Protein AF-A0A968ZF63-F1 (afdb_monomer_lite)

Structure (mmCIF, N/CA/C/O backbone):
data_AF-A0A968ZF63-F1
#
_entry.id   AF-A0A968ZF63-F1
#
loop_
_atom_site.group_PDB
_atom_site.id
_atom_site.type_symbol
_atom_site.label_atom_id
_atom_site.label_alt_id
_atom_site.label_comp_id
_atom_site.label_asym_id
_atom_site.label_entity_id
_atom_site.label_seq_id
_atom_site.pdbx_PDB_ins_code
_atom_site.Cartn_x
_atom_site.Cartn_y
_atom_site.Cartn_z
_atom_site.occupancy
_atom_site.B_iso_or_equiv
_atom_site.auth_seq_id
_atom_site.auth_comp_id
_atom_site.auth_asym_id
_atom_site.auth_atom_id
_atom_site.pdbx_PDB_model_num
ATOM 1 N N . MET A 1 1 ? -59.622 72.223 -34.070 1.00 40.16 1 MET A N 1
ATOM 2 C CA . MET A 1 1 ? -60.647 72.084 -33.015 1.00 40.16 1 MET A CA 1
ATOM 3 C C . MET A 1 1 ? -60.444 70.734 -32.353 1.00 40.16 1 MET A C 1
ATOM 5 O O . MET A 1 1 ? -60.393 69.756 -33.079 1.00 40.16 1 MET A O 1
ATOM 9 N N . ASN A 1 2 ? -60.225 70.765 -31.032 1.00 39.62 2 ASN A N 1
ATOM 10 C CA . ASN A 1 2 ? -60.547 69.783 -29.979 1.00 39.62 2 ASN A CA 1
ATOM 11 C C . ASN A 1 2 ? -60.518 68.281 -30.340 1.00 39.62 2 ASN A C 1
ATOM 13 O O . ASN A 1 2 ? -61.209 67.853 -31.247 1.00 39.62 2 ASN A O 1
ATOM 17 N N . GLY A 1 3 ? -59.858 67.386 -29.612 1.00 40.41 3 GLY A N 1
ATOM 18 C CA . GLY A 1 3 ? -59.252 67.486 -28.293 1.00 40.41 3 GLY A CA 1
ATOM 19 C C . GLY A 1 3 ? -59.169 66.094 -27.651 1.00 40.41 3 GLY A C 1
ATOM 20 O O . GLY A 1 3 ? -59.989 65.232 -27.932 1.00 40.41 3 GLY A O 1
ATOM 21 N N . GLN A 1 4 ? -58.167 65.959 -26.779 1.00 45.72 4 GLN A N 1
ATOM 22 C CA . GLN A 1 4 ? -58.050 65.094 -25.593 1.00 45.72 4 GLN A CA 1
ATOM 23 C C . GLN A 1 4 ? -58.131 63.565 -25.753 1.00 45.72 4 GLN A C 1
ATOM 25 O O . GLN A 1 4 ? -59.148 63.000 -26.120 1.00 45.72 4 GLN A O 1
ATOM 30 N N . MET A 1 5 ? -57.018 62.843 -25.594 1.00 44.31 5 MET A N 1
ATOM 31 C CA . MET A 1 5 ? -56.213 62.514 -24.390 1.00 44.31 5 MET A CA 1
ATOM 32 C C . MET A 1 5 ? -56.664 61.227 -23.685 1.00 44.31 5 MET A C 1
ATOM 34 O O . MET A 1 5 ? -57.718 61.150 -23.065 1.00 44.31 5 MET A O 1
ATOM 38 N N . ARG A 1 6 ? -55.782 60.228 -23.803 1.00 48.16 6 ARG A N 1
ATOM 39 C CA . ARG A 1 6 ? -55.833 58.880 -23.235 1.00 48.16 6 ARG A CA 1
ATOM 40 C C . ARG A 1 6 ? -55.492 58.885 -21.741 1.00 48.16 6 ARG A C 1
ATOM 42 O O . ARG A 1 6 ? -54.621 59.629 -21.301 1.00 48.16 6 ARG A O 1
ATOM 49 N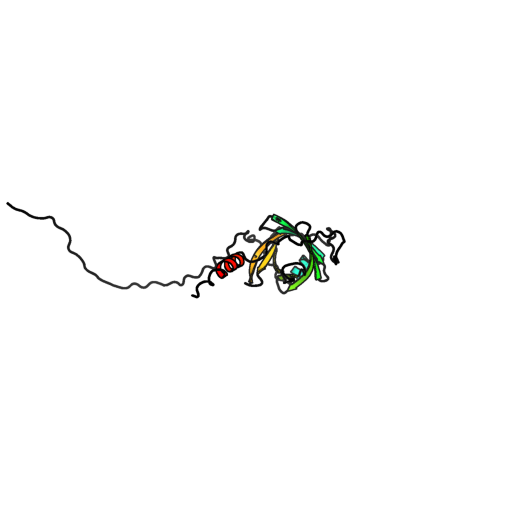 N . SER A 1 7 ? -56.146 57.993 -20.999 1.00 50.28 7 SER A N 1
ATOM 50 C CA . SER A 1 7 ? -55.938 57.701 -19.578 1.00 50.28 7 SER A CA 1
ATOM 51 C C . SER A 1 7 ? -54.679 56.864 -19.327 1.00 50.28 7 SER A C 1
ATOM 53 O O . SER A 1 7 ? -54.552 55.802 -19.936 1.00 50.28 7 SER A O 1
ATOM 55 N N . ILE A 1 8 ? -53.824 57.250 -18.370 1.00 56.75 8 ILE A N 1
ATOM 56 C CA . ILE A 1 8 ? -52.868 56.336 -17.718 1.00 56.75 8 ILE A CA 1
ATOM 57 C C . ILE A 1 8 ? -52.740 56.677 -16.222 1.00 56.75 8 ILE A C 1
ATOM 59 O O . ILE A 1 8 ? -52.305 57.763 -15.852 1.00 56.75 8 ILE A O 1
ATOM 63 N N . GLY A 1 9 ? -53.149 55.707 -15.397 1.00 44.12 9 GLY A N 1
ATOM 64 C CA . GLY A 1 9 ? -52.495 55.227 -14.172 1.00 44.12 9 GLY A CA 1
ATOM 65 C C . GLY A 1 9 ? -52.028 56.220 -13.105 1.00 44.12 9 GLY A C 1
ATOM 66 O O . GLY A 1 9 ? -50.913 56.726 -13.162 1.00 44.12 9 GLY A O 1
ATOM 67 N N . ARG A 1 10 ? -52.816 56.344 -12.030 1.00 53.12 10 ARG A N 1
ATOM 68 C CA . ARG A 1 10 ? -52.351 56.722 -10.685 1.00 53.12 10 ARG A CA 1
ATOM 69 C C . ARG A 1 10 ? -52.511 55.519 -9.760 1.00 53.12 10 ARG A C 1
ATOM 71 O O . ARG A 1 10 ? -53.564 54.892 -9.788 1.00 53.12 10 ARG A O 1
ATOM 78 N N . GLY A 1 11 ? -51.523 55.256 -8.906 1.00 45.44 11 GLY A N 1
ATOM 79 C CA . GLY A 1 11 ? -51.718 54.357 -7.766 1.00 45.44 11 GLY A CA 1
ATOM 80 C C . GLY A 1 11 ? -50.446 53.759 -7.181 1.00 45.44 11 GLY A C 1
ATOM 81 O O . GLY A 1 11 ? -50.288 52.547 -7.193 1.00 45.44 11 GLY A O 1
ATOM 82 N N . ILE A 1 12 ? -49.553 54.601 -6.662 1.00 57.00 12 ILE A N 1
ATOM 83 C CA . ILE A 1 12 ? -48.541 54.196 -5.677 1.00 57.00 12 ILE A CA 1
ATOM 84 C C . ILE A 1 12 ? -49.237 54.175 -4.312 1.00 57.00 12 ILE A C 1
ATOM 86 O O . ILE A 1 12 ? -49.859 55.174 -3.963 1.00 57.00 12 ILE A O 1
ATOM 90 N N . CYS A 1 13 ? -49.084 53.108 -3.525 1.00 48.44 13 CYS A N 1
ATOM 91 C CA . CYS A 1 13 ? -49.086 53.219 -2.065 1.00 48.44 13 CYS A CA 1
ATOM 92 C C . CYS A 1 13 ? -48.387 52.015 -1.421 1.00 48.44 13 CYS A C 1
ATOM 94 O O . CYS A 1 13 ? -48.842 50.879 -1.505 1.00 48.44 13 CYS A O 1
ATOM 96 N N . LEU A 1 14 ? -47.255 52.320 -0.787 1.00 48.19 14 LEU A N 1
ATOM 97 C CA . LEU A 1 14 ? -46.484 51.475 0.118 1.00 48.19 14 LEU A CA 1
ATOM 98 C C . LEU A 1 14 ? -47.326 51.039 1.321 1.00 48.19 14 LEU A C 1
ATOM 100 O O . LEU A 1 14 ? -48.032 51.853 1.912 1.00 48.19 14 LEU A O 1
ATOM 104 N N . SER A 1 15 ? -47.155 49.795 1.761 1.00 50.50 15 SER A N 1
ATOM 105 C CA . SER A 1 15 ? -47.349 49.397 3.158 1.00 50.50 15 SER A CA 1
ATOM 106 C C . SER A 1 15 ? -46.447 48.208 3.460 1.00 50.50 15 SER A C 1
ATOM 108 O O . SER A 1 15 ? -46.558 47.146 2.856 1.00 50.50 15 SER A O 1
ATOM 110 N N . ALA A 1 16 ? -45.510 48.445 4.371 1.00 49.84 16 ALA A N 1
ATOM 111 C CA . ALA A 1 16 ? -44.627 47.464 4.967 1.00 49.84 16 ALA A CA 1
ATOM 112 C C . ALA A 1 16 ? -45.371 46.661 6.043 1.00 49.84 16 ALA A C 1
ATOM 114 O O . ALA A 1 16 ? -46.131 47.252 6.805 1.00 49.84 16 ALA A O 1
ATOM 115 N N . ALA A 1 17 ? -45.079 45.364 6.168 1.00 48.91 17 ALA A N 1
ATOM 116 C CA . ALA A 1 17 ? -45.048 44.674 7.459 1.00 48.91 17 ALA A CA 1
ATOM 117 C C . ALA A 1 17 ? -44.377 43.298 7.334 1.00 48.91 17 ALA A C 1
ATOM 119 O O . ALA A 1 17 ? -44.802 42.447 6.559 1.00 48.91 17 ALA A O 1
ATOM 120 N N . LEU A 1 18 ? -43.317 43.153 8.132 1.00 52.12 18 LEU A N 1
ATOM 121 C CA . LEU A 1 18 ? -42.727 41.949 8.713 1.00 52.12 18 LEU A CA 1
ATOM 122 C C . LEU A 1 18 ? -43.428 40.612 8.446 1.00 52.12 18 LEU A C 1
ATOM 124 O O . LEU A 1 18 ? -44.553 40.417 8.889 1.00 52.12 18 LEU A O 1
ATOM 128 N N . LEU A 1 19 ? -42.645 39.639 7.980 1.00 53.78 19 LEU A N 1
ATOM 129 C CA . LEU A 1 19 ? -42.661 38.286 8.530 1.00 53.78 19 LEU A CA 1
ATOM 130 C C . LEU A 1 19 ? -41.227 37.747 8.529 1.00 53.78 19 LEU A C 1
ATOM 132 O O . LEU A 1 19 ? -40.597 37.583 7.486 1.00 53.78 19 LEU A O 1
ATOM 136 N N . CYS A 1 20 ? -40.719 37.515 9.743 1.00 46.94 20 CYS A N 1
ATOM 137 C CA . CYS A 1 20 ? -39.665 36.556 10.029 1.00 46.94 20 CYS A CA 1
ATOM 138 C C . CYS A 1 20 ? -39.885 35.295 9.191 1.00 46.94 20 CYS A C 1
ATOM 140 O O . CYS A 1 20 ? -41.031 34.893 9.040 1.00 46.94 20 CYS A O 1
ATOM 142 N N . TRP A 1 21 ? -38.814 34.642 8.755 1.00 46.72 21 TRP A N 1
ATOM 143 C CA . TRP A 1 21 ? -38.600 33.211 8.973 1.00 46.72 21 TRP A CA 1
ATOM 144 C C . TRP A 1 21 ? -37.162 32.880 8.586 1.00 46.72 21 TRP A C 1
ATOM 146 O O . TRP A 1 21 ? -36.742 33.002 7.443 1.00 46.72 21 TRP A O 1
ATOM 156 N N . THR A 1 22 ? -36.419 32.505 9.624 1.00 50.81 22 THR A N 1
ATOM 157 C CA . THR A 1 22 ? -35.360 31.505 9.578 1.00 50.81 22 THR A CA 1
ATOM 158 C C . THR A 1 22 ? -34.325 31.683 8.471 1.00 50.81 22 THR A C 1
ATOM 160 O O . THR A 1 22 ? -34.342 31.000 7.447 1.00 50.81 22 THR A O 1
ATOM 163 N N . TRP A 1 23 ? -33.314 32.488 8.794 1.00 43.53 23 TRP A N 1
ATOM 164 C CA . TRP A 1 23 ? -31.928 32.124 8.514 1.00 43.53 23 TRP A CA 1
ATOM 165 C C . TRP A 1 23 ? -31.666 30.761 9.180 1.00 43.53 23 TRP A C 1
ATOM 167 O O . TRP A 1 23 ? -31.109 30.664 10.272 1.00 43.53 23 TRP A O 1
ATOM 177 N N . PHE A 1 24 ? -32.154 29.683 8.565 1.00 51.31 24 PHE A N 1
ATOM 178 C CA . PHE A 1 24 ? -31.521 28.395 8.758 1.00 51.31 24 PHE A CA 1
ATOM 179 C C . PHE A 1 24 ? -30.104 28.600 8.260 1.00 51.31 24 PHE A C 1
ATOM 181 O O . PHE A 1 24 ? -29.892 28.953 7.096 1.00 51.31 24 PHE A O 1
ATOM 188 N N . GLY A 1 25 ? -29.154 28.452 9.185 1.00 43.34 25 GLY A N 1
ATOM 189 C CA . GLY A 1 25 ? -27.773 28.235 8.824 1.00 43.34 25 GLY A CA 1
ATOM 190 C C . GLY A 1 25 ? -27.778 27.242 7.679 1.00 43.34 25 GLY A C 1
ATOM 191 O O . GLY A 1 25 ? -28.433 26.198 7.757 1.00 43.34 25 GLY A O 1
ATOM 192 N N . GLN A 1 26 ? -27.111 27.607 6.591 1.00 46.28 26 GLN A N 1
ATOM 193 C CA . GLN A 1 26 ? -26.677 26.586 5.671 1.00 46.28 26 GLN A CA 1
ATOM 194 C C . GLN A 1 26 ? -25.815 25.676 6.537 1.00 46.28 26 GLN A C 1
ATOM 196 O O . GLN A 1 26 ? -24.704 26.035 6.925 1.00 46.28 26 GLN A O 1
ATOM 201 N N . ALA A 1 27 ? -26.393 24.542 6.941 1.00 46.81 27 ALA A N 1
ATOM 202 C CA . ALA A 1 27 ? -25.611 23.364 7.194 1.00 46.81 27 ALA A CA 1
ATOM 203 C C . ALA A 1 27 ? -24.722 23.289 5.964 1.00 46.81 27 ALA A C 1
ATOM 205 O O . ALA A 1 27 ? -25.220 23.128 4.847 1.00 46.81 27 ALA A O 1
ATOM 206 N N . VAL A 1 28 ? -23.440 23.576 6.161 1.00 47.00 28 VAL A N 1
ATOM 207 C CA . VAL A 1 28 ? -22.431 23.193 5.197 1.00 47.00 28 VAL A CA 1
ATOM 208 C C . VAL A 1 28 ? -22.597 21.685 5.124 1.00 47.00 28 VAL A C 1
ATOM 210 O O . VAL A 1 28 ? -22.210 20.947 6.029 1.00 47.00 28 VAL A O 1
ATOM 213 N N . ALA A 1 29 ? -23.372 21.242 4.134 1.00 43.97 29 ALA A N 1
ATOM 214 C CA . ALA A 1 29 ? -23.387 19.855 3.752 1.00 43.97 29 ALA A CA 1
ATOM 215 C C . ALA A 1 29 ? -21.915 19.505 3.562 1.00 43.97 29 ALA A C 1
ATOM 217 O O . ALA A 1 29 ? -21.164 20.291 2.983 1.00 43.97 29 ALA A O 1
ATOM 218 N N . ALA A 1 30 ? -21.495 18.371 4.105 1.00 43.78 30 ALA A N 1
ATOM 219 C CA . ALA A 1 30 ? -20.153 17.835 3.927 1.00 43.78 30 ALA A CA 1
ATOM 220 C C . ALA A 1 30 ? -19.911 17.377 2.468 1.00 43.78 30 ALA A C 1
ATOM 222 O O . ALA A 1 30 ? -19.252 16.371 2.234 1.00 43.78 30 ALA A O 1
ATOM 223 N N . ASP A 1 31 ? -20.467 18.104 1.500 1.00 48.12 31 ASP A N 1
ATOM 224 C CA . ASP A 1 31 ? -20.155 18.029 0.087 1.00 48.12 31 ASP A CA 1
ATOM 225 C C . ASP A 1 31 ? -19.075 19.069 -0.188 1.00 48.12 31 ASP A C 1
ATOM 227 O O . ASP A 1 31 ? -19.359 20.255 -0.319 1.00 48.12 31 ASP A O 1
ATOM 231 N N . GLU A 1 32 ? -17.827 18.612 -0.207 1.00 44.09 32 GLU A N 1
ATOM 232 C CA . GLU A 1 32 ? -16.928 18.808 -1.352 1.00 44.09 32 GLU A CA 1
ATOM 233 C C . GLU A 1 32 ? -15.565 18.174 -1.039 1.00 44.09 32 GLU A C 1
ATOM 235 O O . GLU A 1 32 ? -14.576 18.844 -0.748 1.00 44.09 32 GLU A O 1
ATOM 240 N N . ILE A 1 33 ? -15.501 16.843 -1.127 1.00 44.00 33 ILE A N 1
ATOM 241 C CA . ILE A 1 33 ? -14.247 16.162 -1.467 1.00 44.00 33 ILE A CA 1
ATOM 242 C C . ILE A 1 33 ? -14.279 15.954 -2.990 1.00 44.00 33 ILE A C 1
ATOM 244 O O . ILE A 1 33 ? -14.978 15.076 -3.486 1.00 44.00 33 ILE A O 1
ATOM 248 N N . GLN A 1 34 ? -13.562 16.786 -3.749 1.00 44.66 34 GLN A N 1
ATOM 249 C CA . GLN A 1 34 ? -13.269 16.581 -5.179 1.00 44.66 34 GLN A CA 1
ATOM 250 C C . GLN A 1 34 ? -11.750 16.713 -5.367 1.00 44.66 34 GLN A C 1
ATOM 252 O O . GLN A 1 34 ? -11.160 17.702 -4.934 1.00 44.66 34 GLN A O 1
ATOM 257 N N . ALA A 1 35 ? -11.035 15.711 -5.892 1.00 50.03 35 ALA A N 1
ATOM 258 C CA . ALA A 1 35 ? -11.125 15.133 -7.240 1.00 50.03 35 ALA A CA 1
ATOM 259 C C . ALA A 1 35 ? -11.214 13.564 -7.288 1.00 50.03 35 ALA A C 1
ATOM 261 O O . ALA A 1 35 ? -11.217 12.908 -6.255 1.00 50.03 35 ALA A O 1
ATOM 262 N N . PRO A 1 36 ? -11.287 12.909 -8.466 1.00 49.81 36 PRO A N 1
ATOM 263 C CA . PRO A 1 36 ? -12.469 12.301 -9.084 1.00 49.81 36 PRO A CA 1
ATOM 264 C C . PRO A 1 36 ? -12.419 10.755 -9.195 1.00 49.81 36 PRO A C 1
ATOM 266 O O . PRO A 1 36 ? -12.975 10.191 -10.137 1.00 49.81 36 PRO A O 1
ATOM 269 N N . TRP A 1 37 ? -11.727 10.060 -8.291 1.00 60.81 37 TRP A N 1
ATOM 270 C CA . TRP A 1 37 ? -11.544 8.602 -8.391 1.00 60.81 37 TRP A CA 1
ATOM 271 C C . TRP A 1 37 ? -12.431 7.858 -7.395 1.00 60.81 37 TRP A C 1
ATOM 273 O O . TRP A 1 37 ? -12.840 8.426 -6.387 1.00 60.81 37 TRP A O 1
ATOM 283 N N . GLU A 1 38 ? -12.779 6.623 -7.762 1.00 68.69 38 GLU A N 1
ATOM 284 C CA . GLU A 1 38 ? -13.976 5.895 -7.329 1.00 68.69 38 GLU A CA 1
ATOM 285 C C . GLU A 1 38 ? -14.344 6.056 -5.844 1.00 68.69 38 GLU A C 1
ATOM 287 O O . GLU A 1 38 ? -13.475 5.961 -4.971 1.00 68.69 38 GLU A O 1
ATOM 292 N N . PRO A 1 39 ? -15.641 6.242 -5.523 1.00 83.38 39 PRO A N 1
ATOM 293 C CA . PRO A 1 39 ? -16.072 6.126 -4.141 1.00 83.38 39 PRO A CA 1
AT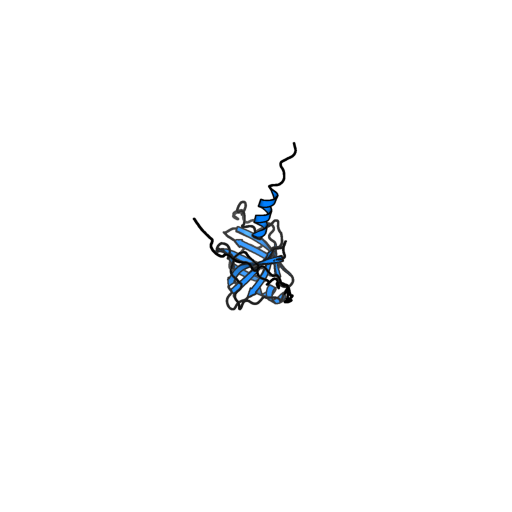OM 294 C C . PRO A 1 39 ? -15.717 4.730 -3.627 1.00 83.38 39 PRO A C 1
ATOM 296 O O . PRO A 1 39 ? -15.801 3.741 -4.361 1.00 83.38 39 PRO A O 1
ATOM 299 N N . LEU A 1 40 ? -15.362 4.641 -2.345 1.00 90.19 40 LEU A N 1
ATOM 300 C CA . LEU A 1 40 ? -15.254 3.345 -1.688 1.00 90.19 40 LEU A CA 1
ATOM 301 C C . LEU A 1 40 ? -16.558 2.558 -1.903 1.00 90.19 40 LEU A C 1
ATOM 303 O O . LEU A 1 40 ? -17.645 3.141 -1.797 1.00 90.19 40 LEU A O 1
ATOM 307 N N . PRO A 1 41 ? -16.480 1.245 -2.176 1.00 90.12 41 PRO A N 1
ATOM 308 C CA . PRO A 1 41 ? -17.669 0.410 -2.217 1.00 90.12 41 PRO A CA 1
ATOM 309 C C . PRO A 1 41 ? -18.486 0.551 -0.932 1.00 90.12 41 PRO A C 1
ATOM 311 O O . PRO A 1 41 ? -17.932 0.660 0.160 1.00 90.12 41 PRO A O 1
ATOM 314 N N . ALA A 1 42 ? -19.814 0.521 -1.047 1.00 92.06 42 ALA A N 1
ATOM 315 C CA . ALA A 1 42 ? -20.707 0.729 0.095 1.00 92.06 42 ALA A CA 1
ATOM 316 C C . ALA A 1 42 ? -20.540 -0.326 1.209 1.00 92.06 42 ALA A C 1
ATOM 318 O O . ALA A 1 42 ? -20.908 -0.081 2.356 1.00 92.06 42 ALA A O 1
ATOM 319 N N . ASP A 1 43 ? -20.006 -1.503 0.877 1.00 94.44 43 ASP A N 1
ATOM 320 C CA . ASP A 1 43 ? -19.711 -2.589 1.810 1.00 94.44 43 ASP A CA 1
ATOM 321 C C . ASP A 1 43 ? -18.281 -2.546 2.376 1.00 94.44 43 ASP A C 1
ATOM 323 O O . ASP A 1 43 ? -17.946 -3.379 3.222 1.00 94.44 43 ASP A O 1
ATOM 327 N N . ALA A 1 44 ? -17.443 -1.600 1.940 1.00 96.44 44 ALA A N 1
ATOM 328 C CA . ALA A 1 44 ? -16.072 -1.460 2.408 1.00 96.44 44 ALA A CA 1
ATOM 329 C C . ALA A 1 44 ? -16.035 -1.021 3.880 1.00 96.44 44 ALA A C 1
ATOM 331 O O . ALA A 1 44 ? -16.627 -0.016 4.277 1.00 96.44 44 ALA A O 1
ATOM 332 N N . LYS A 1 45 ? -15.299 -1.768 4.704 1.00 97.25 45 LYS A N 1
ATOM 333 C CA . LYS A 1 45 ? -15.139 -1.509 6.139 1.00 97.25 45 LYS A CA 1
ATOM 334 C C . LYS A 1 45 ? -13.695 -1.182 6.459 1.00 97.25 45 LYS A C 1
ATOM 336 O O . LYS A 1 45 ? -12.797 -1.907 6.043 1.00 97.25 45 LYS A O 1
ATOM 341 N N . LEU A 1 46 ? -13.487 -0.115 7.225 1.00 96.75 46 LEU A N 1
ATOM 342 C CA . LEU A 1 46 ? -12.163 0.273 7.694 1.00 96.75 46 LEU A CA 1
ATOM 343 C C . LEU A 1 46 ? -11.599 -0.800 8.632 1.00 96.75 46 LEU A C 1
ATOM 345 O O . LEU A 1 46 ? -12.256 -1.197 9.597 1.00 96.75 46 LEU A O 1
ATOM 349 N N . VAL A 1 47 ? -10.364 -1.223 8.381 1.00 97.38 47 VAL A N 1
ATOM 350 C CA . VAL A 1 47 ? -9.599 -2.076 9.291 1.00 97.38 47 VAL A CA 1
ATOM 351 C C . VAL A 1 47 ? -8.936 -1.175 10.335 1.00 97.38 47 VAL A C 1
ATOM 353 O O . VAL A 1 47 ? -7.951 -0.498 10.058 1.00 97.38 47 VAL A O 1
ATOM 356 N N . THR A 1 48 ? -9.507 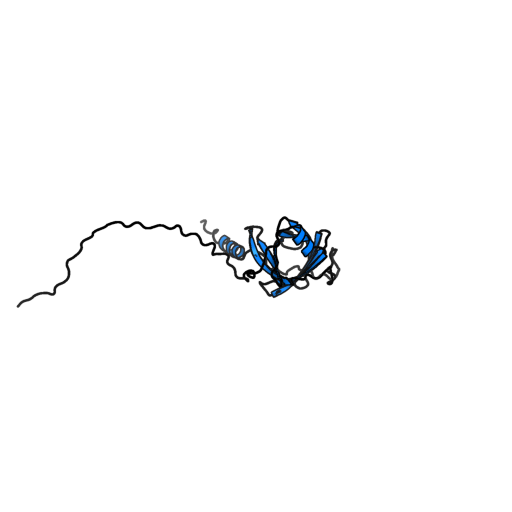-1.122 11.539 1.00 96.38 48 THR A N 1
ATOM 357 C CA . THR A 1 48 ? -9.054 -0.204 12.603 1.00 96.38 48 THR A CA 1
ATOM 358 C C . THR A 1 48 ? -8.090 -0.828 13.606 1.00 96.38 48 THR A C 1
ATOM 360 O O . THR A 1 48 ? -7.395 -0.095 14.304 1.00 96.38 48 THR A O 1
ATOM 363 N N . ASP A 1 49 ? -8.084 -2.156 13.733 1.00 97.62 49 ASP A N 1
ATOM 364 C CA . ASP A 1 49 ? -7.239 -2.869 14.692 1.00 97.62 49 ASP A CA 1
ATOM 365 C C . ASP A 1 49 ? -5.795 -2.983 14.165 1.00 97.62 49 ASP A C 1
ATOM 367 O O . ASP A 1 49 ? -5.582 -3.590 13.109 1.00 97.62 49 ASP A O 1
ATOM 371 N N . PRO A 1 50 ? -4.789 -2.452 14.890 1.00 98.00 50 PRO A N 1
ATOM 372 C CA . PRO A 1 50 ? -3.394 -2.566 14.487 1.00 98.00 50 PRO A CA 1
ATOM 373 C C . PRO A 1 50 ? -2.917 -4.014 14.309 1.00 98.00 50 PRO A C 1
ATOM 375 O O . PRO A 1 50 ? -2.084 -4.289 13.440 1.00 98.00 50 PRO A O 1
ATOM 378 N N . ALA A 1 51 ? -3.430 -4.946 15.121 1.00 98.19 51 ALA A N 1
ATOM 379 C CA . ALA A 1 51 ? -3.062 -6.355 15.023 1.00 98.19 51 ALA A CA 1
ATOM 380 C C . ALA A 1 51 ? -3.634 -6.985 13.746 1.00 98.19 51 ALA A C 1
ATOM 382 O O . ALA A 1 51 ? -2.910 -7.687 13.042 1.00 98.19 51 ALA A O 1
ATOM 383 N N . ALA A 1 52 ? -4.884 -6.667 13.397 1.00 97.94 52 ALA A N 1
ATOM 384 C CA . ALA A 1 52 ? -5.495 -7.080 12.136 1.00 97.94 52 ALA A CA 1
ATOM 385 C C . ALA A 1 52 ? -4.760 -6.510 10.909 1.00 97.94 52 ALA A C 1
ATOM 387 O O . ALA A 1 52 ? -4.501 -7.252 9.966 1.00 97.94 52 ALA A O 1
ATOM 388 N N . LEU A 1 53 ? -4.358 -5.231 10.932 1.00 98.19 53 LEU A N 1
ATOM 389 C CA . LEU A 1 53 ? -3.544 -4.632 9.861 1.00 98.19 53 LEU A CA 1
ATOM 390 C C . LEU A 1 53 ? -2.189 -5.327 9.715 1.00 98.19 53 LEU A C 1
ATOM 392 O O . LEU A 1 53 ? -1.752 -5.617 8.603 1.00 98.19 53 LEU A O 1
ATOM 396 N N . THR A 1 54 ? -1.533 -5.616 10.839 1.00 98.44 54 THR A N 1
ATOM 397 C CA . THR A 1 54 ? -0.252 -6.329 10.830 1.00 98.44 54 THR A CA 1
ATOM 398 C C . THR A 1 54 ? -0.429 -7.736 10.271 1.00 98.44 54 THR A C 1
ATOM 400 O O . THR A 1 54 ? 0.340 -8.130 9.408 1.00 98.44 54 THR A O 1
ATOM 403 N N . ALA A 1 55 ? -1.454 -8.476 10.702 1.00 98.00 55 ALA A N 1
ATOM 404 C CA . ALA A 1 55 ? -1.729 -9.824 10.207 1.00 98.00 55 ALA A CA 1
ATOM 405 C C . ALA A 1 55 ? -2.098 -9.853 8.715 1.00 98.00 55 ALA A C 1
ATOM 407 O O . ALA A 1 55 ? -1.779 -10.821 8.033 1.00 98.00 55 ALA A O 1
ATOM 408 N N . LEU A 1 56 ? -2.751 -8.800 8.215 1.00 97.69 56 LEU A N 1
ATOM 409 C CA . LEU A 1 56 ? -3.099 -8.661 6.804 1.00 97.69 56 LEU A CA 1
ATOM 410 C C . LEU A 1 56 ? -1.860 -8.472 5.917 1.00 97.69 56 LEU A C 1
ATOM 412 O O . LEU A 1 56 ? -1.826 -8.991 4.808 1.00 97.69 56 LEU A O 1
ATOM 416 N N . LEU A 1 57 ? -0.867 -7.707 6.380 1.00 98.38 57 LEU A N 1
ATOM 417 C CA . LEU A 1 57 ? 0.242 -7.246 5.536 1.00 98.38 57 LEU A CA 1
ATOM 418 C C . LEU A 1 57 ? 1.569 -7.961 5.810 1.00 98.38 57 LEU A C 1
ATOM 420 O O . LEU A 1 57 ? 2.352 -8.155 4.885 1.00 98.38 57 LEU A O 1
ATOM 424 N N . ALA A 1 58 ? 1.841 -8.356 7.056 1.00 98.56 58 ALA A N 1
ATOM 425 C CA . ALA A 1 58 ? 3.096 -9.003 7.419 1.00 98.56 58 ALA A CA 1
ATOM 426 C C . ALA A 1 58 ? 3.241 -10.348 6.708 1.00 98.56 58 ALA A C 1
ATOM 428 O O . ALA A 1 58 ? 2.336 -11.180 6.742 1.00 98.56 58 ALA A O 1
ATOM 429 N N . ASP A 1 59 ? 4.397 -10.544 6.083 1.00 98.50 59 ASP A N 1
ATOM 430 C CA . ASP A 1 59 ? 4.725 -11.692 5.244 1.00 98.50 59 ASP A CA 1
ATOM 431 C C . ASP A 1 59 ? 3.694 -11.933 4.130 1.00 98.50 59 ASP A C 1
ATOM 433 O O . ASP A 1 59 ? 3.421 -13.076 3.772 1.00 98.50 59 ASP A O 1
ATOM 437 N N . HIS A 1 60 ? 3.139 -10.861 3.557 1.00 98.69 60 HIS A N 1
ATOM 438 C CA . HIS A 1 60 ? 2.280 -10.915 2.376 1.00 98.69 60 HIS A CA 1
ATOM 439 C C . HIS A 1 60 ? 2.789 -9.988 1.269 1.00 98.69 60 HIS A C 1
ATOM 441 O O . HIS A 1 60 ? 3.401 -8.944 1.515 1.00 98.69 60 HIS A O 1
ATOM 447 N N . THR A 1 61 ? 2.514 -10.384 0.028 1.00 98.56 61 THR A N 1
ATOM 448 C CA . THR A 1 61 ? 2.697 -9.567 -1.168 1.00 98.56 61 THR A CA 1
ATOM 449 C C . THR A 1 61 ? 1.344 -9.063 -1.650 1.00 98.56 61 THR A C 1
ATOM 451 O O . THR A 1 61 ? 0.428 -9.842 -1.924 1.00 98.56 61 THR A O 1
ATOM 454 N N . VAL A 1 62 ? 1.229 -7.745 -1.768 1.00 98.31 62 VAL A N 1
ATOM 455 C CA . VAL A 1 62 ? 0.075 -7.073 -2.357 1.00 9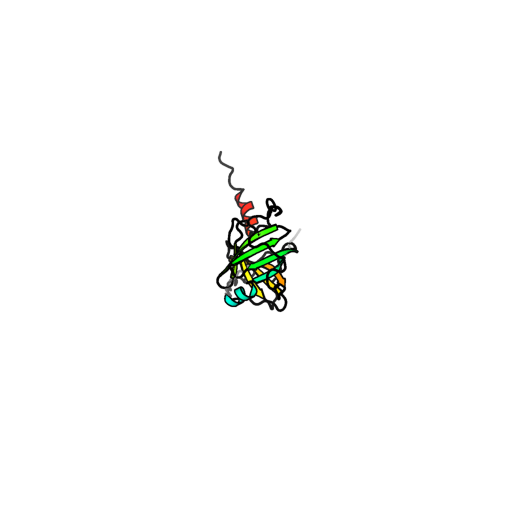8.31 62 VAL A CA 1
ATOM 456 C C . VAL A 1 62 ? 0.320 -6.907 -3.848 1.00 98.31 62 VAL A C 1
ATOM 458 O O . VAL A 1 62 ? 1.365 -6.400 -4.240 1.00 98.31 62 VAL A O 1
ATOM 461 N N . HIS A 1 63 ? -0.656 -7.280 -4.672 1.00 97.50 63 HIS A N 1
ATOM 462 C CA . HIS A 1 63 ? -0.711 -6.926 -6.091 1.00 97.50 63 HIS A CA 1
ATOM 463 C C . HIS A 1 63 ? -1.859 -5.952 -6.291 1.00 97.50 63 HIS A C 1
ATOM 465 O O . HIS A 1 63 ? -3.013 -6.302 -6.044 1.00 97.50 63 HIS A O 1
ATOM 471 N N . GLY A 1 64 ? -1.556 -4.739 -6.732 1.00 94.75 64 GLY A N 1
ATOM 472 C CA . GLY A 1 64 ? -2.553 -3.690 -6.878 1.00 94.75 64 GLY A CA 1
ATOM 473 C C . GLY A 1 64 ? -2.527 -3.020 -8.240 1.00 94.75 64 GLY A C 1
ATOM 474 O O . GLY A 1 64 ? -1.648 -3.244 -9.079 1.00 94.75 64 GLY A O 1
ATOM 475 N N . VAL A 1 65 ? -3.541 -2.189 -8.448 1.00 90.69 65 VAL A N 1
ATOM 476 C CA . VAL A 1 65 ? -3.669 -1.316 -9.612 1.00 90.69 65 VAL A CA 1
ATOM 477 C C . VAL A 1 65 ? -3.997 0.081 -9.114 1.00 90.69 65 VAL A C 1
ATOM 479 O O . VAL A 1 65 ? -4.984 0.266 -8.395 1.00 90.69 65 VAL A O 1
ATOM 482 N N . TYR A 1 66 ? -3.185 1.061 -9.503 1.00 89.69 66 TYR A N 1
ATOM 483 C CA . TYR A 1 66 ? -3.482 2.459 -9.230 1.00 89.69 66 TYR A CA 1
ATOM 484 C C . TYR A 1 66 ? -4.708 2.900 -10.027 1.00 89.69 66 TYR A C 1
ATOM 486 O O . TYR A 1 66 ? -4.780 2.713 -11.240 1.00 89.69 66 TYR A O 1
ATOM 494 N N . LEU A 1 67 ? -5.692 3.491 -9.349 1.00 89.19 67 LEU A N 1
ATOM 495 C CA . LEU A 1 67 ? -6.955 3.899 -9.980 1.00 89.19 67 LEU A CA 1
ATOM 496 C C . LEU A 1 67 ? -6.806 5.129 -10.880 1.00 89.19 67 LEU A C 1
ATOM 498 O O . LEU A 1 67 ? -7.649 5.372 -11.737 1.00 89.19 67 LEU A O 1
ATOM 502 N N . GLN A 1 68 ? -5.744 5.904 -10.673 1.00 84.06 68 GLN A N 1
ATOM 503 C CA . GLN A 1 68 ? -5.486 7.155 -11.382 1.00 84.06 68 GLN A CA 1
ATOM 504 C C . GLN A 1 68 ? -5.067 6.916 -12.839 1.00 84.06 68 GLN A C 1
ATOM 506 O O . GLN A 1 68 ? -5.492 7.651 -13.728 1.00 84.06 68 GLN A O 1
ATOM 511 N N . ASP A 1 69 ? -4.241 5.897 -13.087 1.00 84.62 69 ASP A N 1
ATOM 512 C CA . ASP A 1 69 ? -3.610 5.644 -14.388 1.00 84.62 69 ASP A CA 1
ATOM 513 C C . ASP A 1 69 ? -3.653 4.173 -14.839 1.00 84.62 69 ASP A C 1
ATOM 515 O O . ASP A 1 69 ? -3.305 3.867 -15.980 1.00 84.62 69 ASP A O 1
ATOM 519 N N . GLY A 1 70 ? -4.114 3.257 -13.982 1.00 88.31 70 GLY A N 1
ATOM 520 C CA . GLY A 1 70 ? -4.154 1.823 -14.260 1.00 88.31 70 GLY A CA 1
ATOM 521 C C . GLY A 1 70 ? -2.800 1.121 -14.130 1.00 88.31 70 GLY A C 1
ATOM 522 O O . GLY A 1 70 ? -2.704 -0.065 -14.467 1.00 88.31 70 GLY A O 1
ATOM 523 N N . SER A 1 71 ? -1.765 1.815 -13.651 1.00 87.50 71 SER A N 1
ATOM 524 C CA . SER A 1 71 ? -0.434 1.246 -13.465 1.00 87.50 71 SER A CA 1
ATOM 525 C C . SER A 1 71 ? -0.479 0.126 -12.431 1.00 87.50 71 SER A C 1
ATOM 527 O O . SER A 1 71 ? -1.103 0.234 -11.369 1.00 87.50 71 SER A O 1
ATOM 529 N N . LYS A 1 72 ? 0.172 -0.990 -12.760 1.00 93.25 72 LYS A N 1
ATOM 530 C CA . LYS A 1 72 ? 0.260 -2.146 -11.869 1.00 93.25 72 LYS A CA 1
ATOM 531 C C . LYS A 1 72 ? 1.436 -1.967 -10.938 1.00 93.25 72 LYS A C 1
ATOM 533 O O . LYS A 1 72 ? 2.518 -1.568 -11.361 1.00 93.25 72 LYS A O 1
ATOM 538 N N . TRP A 1 73 ? 1.228 -2.348 -9.694 1.00 95.25 73 TRP A N 1
ATOM 539 C CA . TRP A 1 73 ? 2.278 -2.360 -8.700 1.00 95.25 73 TRP A CA 1
ATOM 540 C C . TRP A 1 73 ? 2.187 -3.628 -7.864 1.00 95.25 73 TRP A C 1
ATOM 542 O O . TRP A 1 73 ? 1.148 -4.297 -7.799 1.00 95.25 73 TRP A O 1
ATOM 552 N N . ARG A 1 74 ? 3.295 -3.959 -7.218 1.00 97.44 74 ARG A N 1
ATOM 553 C CA . ARG A 1 74 ? 3.331 -4.984 -6.184 1.00 97.44 74 ARG A CA 1
ATOM 554 C C . ARG A 1 74 ? 4.210 -4.551 -5.036 1.00 97.44 74 ARG A C 1
ATOM 556 O O . ARG A 1 74 ? 5.163 -3.804 -5.228 1.00 97.44 74 ARG A O 1
ATOM 563 N N . GLU A 1 75 ? 3.893 -5.023 -3.848 1.00 98.06 75 GLU A N 1
ATOM 564 C CA . GLU A 1 75 ? 4.660 -4.695 -2.660 1.00 98.06 75 GLU A CA 1
ATOM 565 C C . GLU A 1 75 ? 4.709 -5.876 -1.703 1.00 98.06 75 GLU A C 1
ATOM 567 O O . GLU A 1 75 ? 3.667 -6.413 -1.337 1.00 98.06 75 GLU A O 1
ATOM 572 N N . TYR A 1 76 ? 5.913 -6.265 -1.284 1.00 98.50 76 TYR A N 1
ATOM 573 C CA . TYR A 1 76 ? 6.100 -7.280 -0.250 1.00 98.50 76 TYR A CA 1
ATOM 574 C C . TYR A 1 76 ? 6.462 -6.634 1.084 1.00 98.50 76 TYR A C 1
ATOM 576 O O . TYR A 1 76 ? 7.476 -5.945 1.168 1.00 98.50 76 TYR A O 1
ATOM 584 N N . SER A 1 77 ? 5.676 -6.914 2.124 1.00 98.56 77 SER A N 1
ATOM 585 C CA . SER A 1 77 ? 5.861 -6.403 3.487 1.00 98.56 77 SER A CA 1
ATOM 586 C C . SER A 1 77 ? 6.362 -7.516 4.414 1.00 98.56 77 SER A C 1
ATOM 588 O O . SER A 1 77 ? 5.593 -8.351 4.876 1.00 98.56 77 SER A O 1
ATOM 590 N N . ALA A 1 78 ? 7.661 -7.554 4.711 1.00 98.38 78 ALA A N 1
ATOM 591 C CA . ALA A 1 78 ? 8.248 -8.569 5.588 1.00 98.38 78 ALA A CA 1
ATOM 592 C C . ALA A 1 78 ? 7.908 -8.319 7.065 1.00 98.38 78 ALA A C 1
ATOM 594 O O . ALA A 1 78 ? 7.897 -7.169 7.508 1.00 98.38 78 ALA A O 1
ATOM 595 N N . ALA A 1 79 ? 7.712 -9.374 7.861 1.00 98.12 79 ALA A N 1
ATOM 596 C CA . ALA A 1 79 ? 7.384 -9.247 9.287 1.00 98.12 79 ALA A CA 1
ATOM 597 C C . ALA A 1 79 ? 8.441 -8.503 10.131 1.00 98.12 79 ALA A C 1
ATOM 599 O O . ALA A 1 79 ? 8.128 -8.000 11.208 1.00 98.12 79 ALA A O 1
ATOM 600 N N . ASP A 1 80 ? 9.683 -8.391 9.652 1.00 97.44 80 ASP A N 1
ATOM 601 C CA . ASP A 1 80 ? 10.751 -7.625 10.309 1.00 97.44 80 ASP A CA 1
ATOM 602 C C . ASP A 1 80 ? 10.718 -6.111 10.018 1.00 97.44 80 ASP A C 1
ATOM 604 O O . ASP A 1 80 ? 11.605 -5.373 10.453 1.00 97.44 80 ASP A O 1
ATOM 608 N N . GLY A 1 81 ? 9.696 -5.637 9.299 1.00 97.94 81 GLY A N 1
ATOM 609 C CA . GLY A 1 81 ? 9.486 -4.227 8.979 1.00 97.94 81 GLY A CA 1
ATOM 610 C C . GLY A 1 81 ? 10.180 -3.755 7.701 1.00 97.94 81 GLY A C 1
ATOM 611 O O . GLY A 1 81 ? 10.084 -2.572 7.372 1.00 97.94 81 GLY A O 1
ATOM 612 N N . ARG A 1 82 ? 10.864 -4.630 6.952 1.00 98.25 82 ARG A N 1
ATOM 613 C CA . ARG A 1 82 ? 11.358 -4.310 5.600 1.00 98.25 82 ARG A CA 1
ATOM 614 C C . ARG A 1 82 ? 10.231 -4.418 4.573 1.00 98.25 82 ARG A C 1
ATOM 616 O O . ARG A 1 82 ? 9.384 -5.298 4.673 1.00 98.25 82 ARG A O 1
ATOM 623 N N . THR A 1 83 ? 10.243 -3.552 3.564 1.00 98.25 83 THR A N 1
ATOM 624 C CA . THR A 1 83 ? 9.347 -3.653 2.401 1.00 98.25 83 THR A CA 1
ATOM 625 C C . THR A 1 83 ? 10.111 -3.456 1.094 1.00 98.25 83 THR A C 1
ATOM 627 O O . THR A 1 83 ? 11.193 -2.859 1.082 1.00 98.25 83 THR A O 1
ATOM 630 N N . VAL A 1 84 ? 9.545 -3.931 -0.012 1.00 97.06 84 VAL A N 1
ATOM 631 C CA . VAL A 1 84 ? 9.939 -3.527 -1.364 1.00 97.06 84 VAL A CA 1
ATOM 632 C C . VAL A 1 84 ? 8.686 -3.298 -2.182 1.00 97.06 84 VAL A C 1
ATOM 634 O O . VAL A 1 84 ? 7.937 -4.242 -2.431 1.00 97.06 84 VAL A O 1
ATOM 637 N N . TRP A 1 85 ? 8.519 -2.066 -2.643 1.00 96.00 85 TRP A N 1
ATOM 638 C CA . TRP A 1 85 ? 7.500 -1.689 -3.611 1.00 96.00 85 TRP A CA 1
ATOM 639 C C . TRP A 1 85 ? 8.088 -1.709 -5.020 1.00 96.00 85 TRP A C 1
ATOM 641 O O . TRP A 1 85 ? 9.218 -1.275 -5.243 1.00 96.00 85 TRP A O 1
ATOM 651 N N . GLU A 1 86 ? 7.340 -2.251 -5.970 1.00 94.44 86 GLU A N 1
ATOM 652 C CA . GLU A 1 86 ? 7.685 -2.279 -7.381 1.00 94.44 86 GLU A CA 1
ATOM 653 C C . GLU A 1 86 ? 6.542 -1.721 -8.218 1.00 94.44 86 GLU A C 1
ATOM 655 O O . GLU A 1 86 ? 5.403 -2.176 -8.105 1.00 94.44 86 GLU A O 1
ATOM 660 N N . VAL A 1 87 ? 6.864 -0.763 -9.079 1.00 92.00 87 VAL A N 1
ATOM 661 C CA . VAL A 1 87 ? 5.951 -0.190 -10.070 1.00 92.00 87 VAL A CA 1
ATOM 662 C C . VAL A 1 87 ? 6.725 0.006 -11.368 1.00 92.00 87 VAL A C 1
ATOM 664 O O . VAL A 1 87 ? 7.856 0.472 -11.332 1.00 92.00 87 VAL A O 1
ATOM 667 N N . ASP A 1 88 ? 6.165 -0.372 -12.516 1.00 87.88 88 ASP A N 1
ATOM 668 C CA . ASP A 1 88 ? 6.782 -0.184 -13.843 1.00 87.88 88 ASP A CA 1
ATOM 669 C C . ASP A 1 88 ? 8.245 -0.671 -13.986 1.00 87.88 88 ASP A C 1
ATOM 671 O O . ASP A 1 88 ? 9.071 -0.094 -14.702 1.00 87.88 88 ASP A O 1
ATOM 675 N N . GLY A 1 89 ? 8.591 -1.771 -13.316 1.00 87.06 89 GLY A N 1
ATOM 676 C CA . GLY A 1 89 ? 9.935 -2.352 -13.286 1.00 87.06 89 GLY A CA 1
ATOM 677 C C . GLY A 1 89 ? 10.909 -1.628 -12.353 1.00 87.06 89 GLY A C 1
ATOM 678 O O . GLY A 1 89 ? 12.110 -1.916 -12.372 1.00 87.06 89 GLY A O 1
ATOM 679 N N . CYS A 1 90 ? 10.409 -0.687 -11.558 1.00 89.69 90 CYS A N 1
ATOM 680 C CA . CYS A 1 90 ? 11.162 0.175 -10.668 1.00 89.69 90 CYS A CA 1
ATOM 681 C C . CYS A 1 90 ? 11.016 -0.274 -9.216 1.00 89.69 90 CYS A C 1
ATOM 683 O O . CYS A 1 90 ? 9.923 -0.270 -8.665 1.00 89.69 90 CYS A O 1
ATOM 685 N N . LEU A 1 91 ? 12.132 -0.677 -8.600 1.00 92.12 91 LEU A N 1
ATOM 686 C CA . LEU A 1 91 ? 12.166 -1.183 -7.227 1.00 92.12 91 LEU A CA 1
ATOM 687 C C . LEU A 1 91 ? 12.479 -0.070 -6.227 1.00 92.12 91 LEU A C 1
ATOM 689 O O . LEU A 1 91 ? 13.486 0.633 -6.352 1.00 92.12 91 LEU A O 1
ATOM 693 N N . HIS A 1 92 ? 11.680 -0.025 -5.170 1.00 92.12 92 HIS A N 1
ATOM 694 C CA . HIS A 1 92 ? 11.773 0.907 -4.058 1.00 92.12 92 HIS A CA 1
ATOM 695 C C . HIS A 1 92 ? 11.848 0.125 -2.737 1.00 92.12 92 HIS A C 1
ATOM 697 O O . HIS A 1 92 ? 10.825 -0.127 -2.098 1.00 92.12 92 HIS A O 1
ATOM 703 N N . PRO A 1 93 ? 13.052 -0.305 -2.312 1.00 95.06 93 PRO A N 1
ATOM 704 C CA . PRO A 1 93 ? 13.249 -0.874 -0.984 1.00 95.06 93 PRO A CA 1
ATOM 705 C C . PRO A 1 93 ? 12.975 0.169 0.099 1.00 95.06 93 PRO A C 1
ATOM 707 O O . PRO A 1 93 ? 13.339 1.339 -0.047 1.00 95.06 93 PRO A O 1
ATOM 710 N N . GLY A 1 94 ? 12.373 -0.259 1.201 1.00 95.62 94 GLY A N 1
ATOM 711 C CA . GLY A 1 94 ? 11.949 0.634 2.266 1.00 95.62 94 GLY A CA 1
ATOM 712 C C . GLY A 1 94 ? 11.678 -0.072 3.585 1.00 95.62 94 GLY A C 1
ATOM 713 O O . GLY A 1 94 ? 12.074 -1.219 3.808 1.00 95.62 94 GLY A O 1
ATOM 714 N N . THR A 1 95 ? 10.988 0.638 4.466 1.00 98.06 95 THR A N 1
ATOM 715 C CA . THR A 1 95 ? 10.455 0.098 5.715 1.00 98.06 95 THR A CA 1
ATOM 716 C C . THR A 1 95 ? 8.965 0.356 5.820 1.00 98.06 95 THR A C 1
ATOM 718 O O . THR A 1 95 ? 8.437 1.293 5.222 1.00 98.06 95 THR A O 1
ATOM 721 N N . TRP A 1 96 ? 8.280 -0.480 6.588 1.00 98.56 96 TRP A N 1
ATOM 722 C CA . TRP A 1 96 ? 6.859 -0.334 6.848 1.00 98.56 96 TRP A CA 1
ATOM 723 C C . TRP A 1 96 ? 6.551 -0.566 8.320 1.00 98.56 96 TRP A C 1
ATOM 725 O O . TRP A 1 96 ? 7.300 -1.227 9.044 1.00 98.56 96 TRP A O 1
ATOM 735 N N . ARG A 1 97 ? 5.450 0.023 8.778 1.00 98.50 97 ARG A N 1
ATOM 736 C CA . ARG A 1 97 ? 4.907 -0.199 10.119 1.00 98.50 97 ARG A CA 1
ATOM 737 C C . ARG A 1 97 ? 3.433 0.159 10.172 1.00 98.50 97 ARG A C 1
ATOM 739 O O . ARG A 1 97 ? 2.976 1.046 9.453 1.00 98.50 97 ARG A O 1
ATOM 746 N N . VAL A 1 98 ? 2.719 -0.454 11.104 1.00 98.50 98 VAL A N 1
ATOM 747 C CA . VAL A 1 98 ? 1.381 -0.011 11.502 1.00 98.50 98 VAL A CA 1
ATOM 748 C C . VAL A 1 98 ? 1.499 1.084 12.567 1.00 98.50 98 VAL A C 1
ATOM 750 O O . VAL A 1 98 ? 2.323 0.992 13.479 1.00 98.50 98 VAL A O 1
ATOM 753 N N . SER A 1 99 ? 0.694 2.140 12.449 1.00 95.88 99 SER A N 1
ATOM 754 C CA . SER A 1 99 ? 0.655 3.279 13.371 1.00 95.88 99 SER A CA 1
ATOM 755 C C . SER A 1 99 ? -0.792 3.661 13.682 1.00 95.88 99 SER A C 1
ATOM 757 O O . SER A 1 99 ? -1.389 4.499 13.014 1.00 95.88 99 SER A O 1
ATOM 759 N N . GLY A 1 100 ? -1.376 3.052 14.716 1.00 95.88 100 GLY A N 1
ATOM 760 C CA . GLY A 1 100 ? -2.815 3.168 14.961 1.00 95.88 100 GLY A CA 1
ATOM 761 C C . GLY A 1 100 ? -3.595 2.429 13.873 1.00 95.88 100 GLY A C 1
ATOM 762 O O . GLY A 1 100 ? -3.297 1.273 13.594 1.00 95.88 100 GLY A O 1
ATOM 763 N N . SER A 1 101 ? -4.567 3.091 13.245 1.00 95.94 101 SER A N 1
ATOM 764 C CA . SER A 1 101 ? -5.397 2.510 12.178 1.00 95.94 101 SER A CA 1
ATOM 765 C C . SER A 1 101 ? -4.822 2.699 10.769 1.00 95.94 101 SER A C 1
ATOM 767 O O . SER A 1 101 ? -5.561 2.603 9.790 1.00 95.94 101 SER A O 1
ATOM 769 N N . THR A 1 102 ? -3.539 3.041 10.647 1.00 97.62 102 THR A N 1
ATOM 770 C CA . THR A 1 102 ? -2.877 3.250 9.356 1.00 97.62 1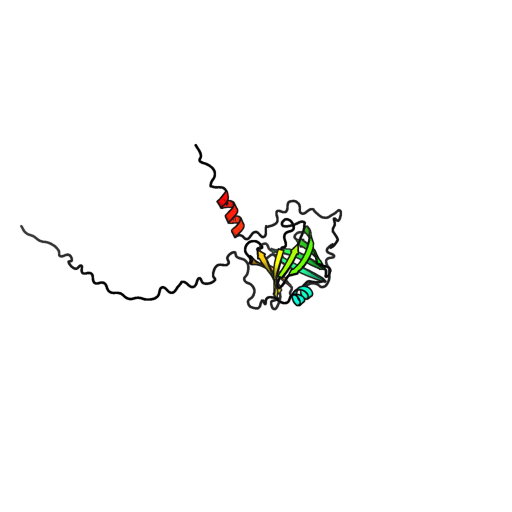02 THR A CA 1
ATOM 771 C C . THR A 1 102 ? -1.683 2.327 9.199 1.00 97.62 102 THR A C 1
ATOM 773 O O . THR A 1 102 ? -1.019 1.965 10.173 1.00 97.62 102 THR A O 1
ATOM 776 N N . VAL A 1 103 ? -1.380 1.979 7.952 1.00 98.38 103 VAL A N 1
ATOM 777 C CA . VAL A 1 103 ? -0.076 1.439 7.569 1.00 98.38 103 VAL A CA 1
ATOM 778 C C . VAL A 1 103 ? 0.742 2.554 6.936 1.00 98.38 103 VAL A C 1
ATOM 780 O O . VAL A 1 103 ? 0.228 3.304 6.110 1.00 98.38 103 VAL A O 1
ATOM 783 N N . CYS A 1 104 ? 2.000 2.692 7.340 1.00 97.94 104 CYS A N 1
ATOM 784 C CA . CYS A 1 104 ? 2.903 3.706 6.819 1.00 97.94 104 CYS A CA 1
ATOM 785 C C . CYS A 1 104 ? 4.155 3.061 6.235 1.00 97.94 104 CYS A C 1
ATOM 787 O O . CYS A 1 104 ? 4.824 2.276 6.910 1.00 97.94 104 CYS A O 1
ATOM 789 N N . TYR A 1 105 ? 4.489 3.475 5.020 1.00 97.75 105 TYR A N 1
ATOM 790 C CA . TYR A 1 105 ? 5.636 3.020 4.250 1.00 97.75 105 TYR A CA 1
ATOM 791 C C . TYR A 1 105 ? 6.646 4.150 4.077 1.00 97.75 105 TYR A C 1
ATOM 793 O O . TYR A 1 105 ? 6.270 5.304 3.878 1.00 97.75 105 TYR A O 1
ATOM 801 N N . VAL A 1 106 ? 7.933 3.837 4.164 1.00 96.19 106 VAL A N 1
ATOM 802 C CA . VAL A 1 106 ? 9.035 4.786 3.991 1.00 96.19 106 VAL A CA 1
ATOM 803 C C . VAL A 1 106 ? 10.010 4.221 2.977 1.00 96.19 106 VAL A C 1
ATOM 805 O O . VAL A 1 106 ? 10.642 3.194 3.219 1.00 96.19 106 VAL A O 1
ATOM 808 N N . TYR A 1 107 ? 10.195 4.936 1.874 1.00 93.69 107 TYR A N 1
ATOM 809 C CA . TYR A 1 107 ? 11.112 4.549 0.810 1.00 93.69 107 TYR A CA 1
ATOM 810 C C . TYR A 1 107 ? 12.183 5.629 0.647 1.00 93.69 107 TYR A C 1
ATOM 812 O O . TYR A 1 107 ? 11.874 6.712 0.157 1.00 93.69 107 TYR A O 1
ATOM 820 N N . PRO A 1 108 ? 13.456 5.375 0.992 1.00 91.94 108 PRO A N 1
ATOM 821 C CA . PRO A 1 108 ? 14.514 6.381 0.858 1.00 91.94 108 PRO A CA 1
ATOM 822 C C . PRO A 1 108 ? 14.698 6.928 -0.566 1.00 91.94 108 PRO A C 1
ATOM 824 O O . PRO A 1 108 ? 15.241 8.012 -0.743 1.00 91.94 108 PRO A O 1
ATOM 827 N N . SER A 1 109 ? 14.271 6.178 -1.586 1.00 87.75 109 SER A N 1
ATOM 828 C CA . SER A 1 109 ? 14.344 6.576 -2.995 1.00 87.75 109 SER A CA 1
ATOM 829 C C . SER A 1 109 ? 13.151 7.404 -3.494 1.00 87.75 109 SER A C 1
ATOM 831 O O . SER A 1 109 ? 13.109 7.705 -4.683 1.00 87.75 109 SER A O 1
ATOM 833 N N . TRP A 1 110 ? 12.156 7.697 -2.651 1.00 86.56 110 TRP A N 1
ATOM 834 C CA . TRP A 1 110 ? 10.883 8.296 -3.066 1.00 86.56 110 TRP A CA 1
ATOM 835 C C . TRP A 1 110 ? 10.392 9.357 -2.080 1.00 86.56 110 TRP A C 1
ATOM 837 O O . TRP A 1 110 ? 10.517 9.165 -0.875 1.00 86.56 110 TRP A O 1
ATOM 847 N N . ASP A 1 111 ? 9.796 10.440 -2.596 1.00 85.25 111 ASP A N 1
ATOM 848 C CA . ASP A 1 111 ? 9.237 11.564 -1.816 1.00 85.25 111 ASP A CA 1
ATOM 849 C C . ASP A 1 111 ? 10.167 12.007 -0.672 1.00 85.25 111 ASP A C 1
ATOM 851 O O . ASP A 1 111 ? 9.751 12.153 0.475 1.00 85.25 111 ASP A O 1
ATOM 855 N N . ASP A 1 112 ? 11.467 12.112 -0.966 1.00 87.06 112 ASP A N 1
ATOM 856 C CA . ASP A 1 112 ? 12.525 12.459 -0.008 1.00 87.06 112 ASP A CA 1
ATOM 857 C C . ASP A 1 112 ? 12.545 11.592 1.270 1.00 87.06 112 ASP A C 1
ATOM 859 O O . ASP A 1 112 ? 12.940 12.040 2.349 1.00 87.06 112 ASP A O 1
ATOM 863 N N . GLY A 1 113 ? 12.109 10.332 1.171 1.00 89.31 113 GLY A N 1
ATOM 864 C CA . GLY A 1 113 ? 12.025 9.410 2.301 1.00 89.31 113 GLY A CA 1
ATOM 865 C C . GLY A 1 113 ? 10.895 9.730 3.279 1.00 89.31 113 GLY A C 1
ATOM 866 O O . GLY A 1 113 ? 10.918 9.261 4.420 1.00 89.31 113 GLY A O 1
ATOM 867 N N . ARG A 1 114 ? 9.907 10.533 2.877 1.00 91.88 114 ARG A N 1
ATOM 868 C CA . ARG A 1 114 ? 8.757 10.853 3.723 1.00 91.88 114 ARG A CA 1
ATOM 869 C C . ARG A 1 114 ? 7.812 9.653 3.848 1.00 91.88 114 ARG A C 1
ATOM 871 O O . ARG A 1 114 ? 7.567 8.963 2.855 1.00 91.88 114 ARG A O 1
ATOM 878 N N . PRO A 1 115 ? 7.239 9.411 5.045 1.00 94.56 115 PRO A N 1
ATOM 879 C CA . PRO A 1 115 ? 6.247 8.360 5.226 1.00 94.56 115 PRO A CA 1
ATOM 880 C C . PRO A 1 115 ? 4.998 8.578 4.369 1.00 94.56 115 PRO A C 1
ATOM 882 O O . PRO A 1 115 ? 4.384 9.641 4.426 1.00 94.56 115 PRO A O 1
ATOM 885 N N . GLN A 1 116 ? 4.597 7.538 3.646 1.00 94.62 116 GLN A N 1
ATOM 886 C CA . GLN A 1 116 ? 3.325 7.440 2.938 1.00 94.62 116 GLN A CA 1
ATOM 887 C C . GLN A 1 116 ? 2.386 6.577 3.774 1.00 94.62 116 GLN A C 1
ATOM 889 O O . GLN A 1 116 ? 2.651 5.389 3.962 1.00 94.62 116 GLN A O 1
ATOM 894 N N . CYS A 1 117 ? 1.326 7.170 4.319 1.00 96.69 117 CYS A N 1
ATOM 895 C CA . CYS A 1 117 ? 0.398 6.476 5.207 1.00 96.69 117 CYS A CA 1
ATOM 896 C C . CYS A 1 117 ? -0.942 6.219 4.520 1.00 96.69 117 CYS A C 1
ATOM 898 O O . CYS A 1 117 ? -1.445 7.067 3.785 1.00 96.69 117 CYS A O 1
ATOM 900 N N . PHE A 1 118 ? -1.530 5.060 4.803 1.00 97.19 118 PHE A N 1
ATOM 901 C CA . PHE A 1 118 ? -2.765 4.601 4.185 1.00 97.19 118 PHE A CA 1
ATOM 902 C C . PHE A 1 118 ? -3.749 4.097 5.237 1.00 97.19 118 PHE A C 1
ATOM 904 O O . PHE A 1 118 ? -3.367 3.380 6.167 1.00 97.19 118 PHE A O 1
ATOM 911 N N . LEU A 1 119 ? -5.026 4.432 5.061 1.00 97.56 119 LEU A N 1
ATOM 912 C CA . LEU A 1 119 ? -6.129 3.684 5.659 1.00 97.56 119 LEU A CA 1
ATOM 913 C C . LEU A 1 119 ? -6.430 2.474 4.773 1.00 97.56 119 LEU A C 1
ATOM 915 O O . LEU A 1 119 ? -6.451 2.593 3.546 1.00 97.56 119 LEU A O 1
ATOM 919 N N . VAL A 1 120 ? -6.704 1.328 5.392 1.00 97.69 120 VAL A N 1
ATOM 920 C CA . VAL A 1 120 ? -7.023 0.089 4.676 1.00 97.69 120 VAL A CA 1
ATOM 921 C C . VAL A 1 120 ? -8.480 -0.274 4.918 1.00 97.69 120 VAL A C 1
ATOM 923 O O . VAL A 1 120 ? -8.897 -0.430 6.065 1.00 97.69 120 VAL A O 1
ATOM 926 N N . TYR A 1 121 ? -9.252 -0.430 3.847 1.00 97.88 121 TYR A N 1
ATOM 927 C CA . TYR A 1 121 ? -10.621 -0.937 3.909 1.00 97.88 121 TYR A CA 1
ATOM 928 C C . TYR A 1 121 ? -10.697 -2.321 3.268 1.00 97.88 121 TYR A C 1
ATOM 930 O O . TYR A 1 121 ? -9.996 -2.593 2.298 1.00 97.88 121 TYR A O 1
ATOM 938 N N . GLN A 1 122 ? -11.585 -3.180 3.759 1.00 97.25 122 GLN A N 1
ATOM 939 C CA . GLN A 1 122 ? -11.928 -4.444 3.106 1.00 97.25 122 GLN A CA 1
ATOM 940 C C . GLN A 1 122 ? -13.409 -4.455 2.731 1.00 97.25 122 GLN A C 1
ATOM 942 O O . GLN A 1 122 ? -14.270 -4.177 3.568 1.00 97.25 122 GLN A O 1
ATOM 947 N N . SER A 1 123 ? -13.697 -4.761 1.470 1.00 95.62 123 SER A N 1
ATOM 948 C CA . SER A 1 123 ? -15.032 -5.116 0.976 1.00 95.62 123 SER A CA 1
ATOM 949 C C . SER A 1 123 ? -15.149 -6.637 0.852 1.00 95.62 123 SER A C 1
ATOM 951 O O . SER A 1 123 ? -14.215 -7.375 1.167 1.00 95.62 123 SER A O 1
ATOM 953 N N . ALA A 1 124 ? -16.274 -7.139 0.340 1.00 93.12 124 ALA A N 1
ATOM 954 C CA . ALA A 1 124 ? -16.457 -8.573 0.114 1.00 93.12 124 ALA A CA 1
ATOM 955 C C . ALA A 1 124 ? -15.431 -9.202 -0.854 1.00 93.12 124 ALA A C 1
ATOM 957 O O . ALA A 1 124 ? -15.355 -10.427 -0.937 1.00 93.12 124 ALA A O 1
ATOM 958 N N . ARG A 1 125 ? -14.698 -8.398 -1.640 1.00 91.56 125 ARG A N 1
ATOM 959 C CA . ARG A 1 125 ? -13.810 -8.896 -2.708 1.00 91.56 125 ARG A CA 1
ATOM 960 C C . ARG A 1 125 ? -12.444 -8.234 -2.783 1.00 91.56 125 ARG A C 1
ATOM 962 O O . ARG A 1 125 ? -11.557 -8.793 -3.427 1.00 91.56 125 ARG A O 1
ATOM 969 N N . LEU A 1 126 ? -12.280 -7.053 -2.198 1.00 96.00 126 LEU A N 1
ATOM 970 C CA . LEU A 1 126 ? -11.096 -6.232 -2.408 1.00 96.00 126 LEU A CA 1
ATOM 971 C C . LEU A 1 126 ? -10.583 -5.649 -1.096 1.00 96.00 126 LEU A C 1
ATOM 973 O O . LEU A 1 126 ? -11.354 -5.323 -0.191 1.00 96.00 126 LEU A O 1
ATOM 977 N N . THR A 1 127 ? -9.271 -5.465 -1.061 1.00 97.12 127 THR A N 1
ATOM 978 C CA . THR A 1 127 ? -8.582 -4.599 -0.112 1.00 97.12 127 THR A CA 1
ATOM 979 C C . THR A 1 127 ? -8.346 -3.252 -0.793 1.00 97.12 127 THR A C 1
ATOM 981 O O . THR A 1 127 ? -7.809 -3.185 -1.897 1.00 97.12 127 THR A O 1
ATOM 984 N N . HIS A 1 128 ? -8.762 -2.170 -0.150 1.00 96.44 128 HIS A N 1
ATOM 985 C CA . HIS A 1 128 ? -8.705 -0.808 -0.666 1.00 96.44 128 HIS A CA 1
ATOM 986 C C . HIS A 1 128 ? -7.719 0.007 0.161 1.00 96.44 128 HIS A C 1
ATOM 988 O O . HIS A 1 128 ? -7.800 -0.003 1.392 1.00 96.44 128 HIS A O 1
ATOM 994 N N . PHE A 1 129 ? -6.840 0.757 -0.496 1.00 96.56 129 PHE A N 1
ATOM 995 C CA . PHE A 1 129 ? -5.894 1.634 0.187 1.00 96.56 129 PHE A CA 1
ATOM 996 C C . PHE A 1 129 ? -6.242 3.086 -0.110 1.00 96.56 129 PHE A C 1
ATOM 998 O O . PHE A 1 129 ? -6.256 3.527 -1.263 1.00 96.56 129 PHE A O 1
ATOM 1005 N N . VAL A 1 130 ? -6.519 3.826 0.955 1.00 95.19 130 VAL A N 1
ATOM 1006 C CA . VAL A 1 130 ? -6.789 5.260 0.918 1.00 95.19 130 VAL A CA 1
ATOM 1007 C C . VAL A 1 130 ? -5.537 5.967 1.407 1.00 95.19 130 VAL A C 1
ATOM 1009 O O . VAL A 1 130 ? -5.204 5.875 2.587 1.00 95.19 130 VAL A O 1
ATOM 1012 N N . TRP A 1 131 ? -4.831 6.639 0.503 1.00 93.94 131 TRP A N 1
ATOM 1013 C CA . TRP A 1 131 ? -3.658 7.443 0.837 1.00 93.94 131 TRP A CA 1
ATOM 1014 C C . TRP A 1 131 ? -4.078 8.668 1.647 1.00 93.94 131 TRP A C 1
ATOM 1016 O O . TRP A 1 131 ? -5.074 9.311 1.317 1.00 93.94 131 TRP A O 1
ATOM 1026 N N . LEU A 1 132 ? -3.324 8.974 2.700 1.00 91.88 132 LEU A N 1
ATOM 1027 C CA . LEU A 1 132 ? -3.518 10.151 3.537 1.00 91.88 132 LEU A CA 1
ATOM 1028 C C . LEU A 1 132 ? -2.502 11.224 3.160 1.00 91.88 132 LEU A C 1
ATOM 1030 O O . LEU A 1 132 ? -1.297 11.000 3.296 1.00 91.88 132 LEU A O 1
ATOM 1034 N N . ASP A 1 133 ? -2.985 12.395 2.747 1.00 85.56 133 ASP A N 1
ATOM 1035 C CA . ASP A 1 133 ? -2.128 13.543 2.476 1.00 85.56 133 ASP A CA 1
ATOM 1036 C C . ASP A 1 133 ? -1.467 13.999 3.790 1.00 85.56 133 ASP A C 1
ATOM 1038 O O . ASP A 1 133 ? -2.155 14.425 4.721 1.00 85.56 133 ASP A O 1
ATOM 1042 N N . PRO A 1 134 ? -0.132 13.933 3.910 1.00 80.69 134 PRO A N 1
ATOM 1043 C CA . PRO A 1 134 ? 0.561 14.300 5.143 1.00 80.69 134 PRO A CA 1
ATOM 1044 C C . PRO A 1 134 ? 0.502 15.803 5.464 1.00 80.69 134 PRO A C 1
ATOM 1046 O O . PRO A 1 134 ? 0.821 16.189 6.589 1.00 80.69 134 PRO A O 1
ATOM 1049 N N . ALA A 1 135 ? 0.162 16.661 4.498 1.00 82.81 135 ALA A N 1
ATOM 1050 C CA . ALA A 1 135 ? 0.054 18.105 4.681 1.00 82.81 135 ALA A CA 1
ATOM 1051 C C . ALA A 1 135 ? -1.358 18.545 5.094 1.00 82.81 135 ALA A C 1
ATOM 1053 O O . ALA A 1 135 ? -1.480 19.483 5.884 1.00 82.81 135 ALA A O 1
ATOM 1054 N N . THR A 1 136 ? -2.405 17.900 4.570 1.00 85.25 136 THR A N 1
ATOM 1055 C CA . THR A 1 136 ? -3.805 18.294 4.833 1.00 85.25 136 THR A CA 1
ATOM 1056 C C . THR A 1 136 ? -4.574 17.310 5.711 1.00 85.25 136 THR A C 1
ATOM 1058 O O . THR A 1 136 ? -5.500 17.714 6.409 1.00 85.25 136 THR A O 1
ATOM 1061 N N . GLY A 1 137 ? -4.172 16.038 5.729 1.00 83.62 137 GLY A N 1
ATOM 1062 C CA . GLY A 1 137 ? -4.906 14.943 6.361 1.00 83.62 137 GLY A CA 1
ATOM 1063 C C . GLY A 1 137 ? -6.032 14.368 5.496 1.00 83.62 137 GLY A C 1
ATOM 1064 O O . GLY A 1 137 ? -6.723 13.456 5.950 1.00 83.62 137 GLY A O 1
ATOM 1065 N N . ASP A 1 138 ? -6.219 14.869 4.272 1.00 87.38 138 ASP A N 1
ATOM 1066 C CA . ASP A 1 138 ? -7.262 14.385 3.365 1.00 87.38 138 ASP A CA 1
ATOM 1067 C C . ASP A 1 138 ? -6.962 12.965 2.874 1.00 87.38 138 ASP A C 1
ATOM 1069 O O . ASP A 1 138 ? -5.808 12.595 2.652 1.00 87.38 138 ASP A O 1
ATOM 1073 N N . GLY A 1 139 ? -8.015 12.171 2.680 1.00 88.94 139 GLY A N 1
ATOM 1074 C CA . GLY A 1 139 ? -7.921 10.791 2.214 1.00 88.94 139 GLY A CA 1
ATOM 1075 C C . GLY A 1 139 ? -8.346 10.629 0.757 1.00 88.94 139 GLY A C 1
ATOM 1076 O O . GLY A 1 139 ? -9.400 11.126 0.365 1.00 88.94 139 GLY A O 1
ATOM 1077 N N . TRP A 1 140 ? -7.577 9.863 -0.018 1.00 89.62 140 TRP A N 1
ATOM 1078 C CA . TRP A 1 140 ? -7.873 9.558 -1.421 1.00 89.62 140 TRP A CA 1
ATOM 1079 C C . TRP A 1 140 ? -7.754 8.059 -1.689 1.00 89.62 140 TRP A C 1
ATOM 1081 O O . TRP A 1 140 ? -6.687 7.479 -1.481 1.00 89.62 140 TRP A O 1
ATOM 1091 N N . LEU A 1 141 ? -8.827 7.417 -2.166 1.00 91.88 141 LEU A N 1
ATOM 1092 C CA . LEU A 1 141 ? -8.746 6.031 -2.634 1.00 91.88 141 LEU A CA 1
ATOM 1093 C C . LEU A 1 141 ? -7.798 5.974 -3.834 1.00 91.88 141 LEU A C 1
ATOM 1095 O O . LEU A 1 141 ? -8.071 6.579 -4.869 1.00 91.88 141 LEU A O 1
ATOM 1099 N N . ILE A 1 142 ? -6.683 5.259 -3.684 1.00 90.38 142 ILE A N 1
ATOM 1100 C CA . ILE A 1 142 ? -5.626 5.263 -4.698 1.00 90.38 142 ILE A CA 1
ATOM 1101 C C . ILE A 1 142 ? -5.450 3.918 -5.390 1.00 90.38 142 ILE A C 1
ATOM 1103 O O . ILE A 1 142 ? -5.030 3.870 -6.545 1.00 90.38 142 ILE A O 1
ATOM 1107 N N . THR A 1 143 ? -5.785 2.821 -4.715 1.00 92.12 143 THR A N 1
ATOM 1108 C CA . THR A 1 143 ? -5.593 1.481 -5.267 1.00 92.12 143 THR A CA 1
ATOM 1109 C C . THR A 1 143 ? -6.550 0.469 -4.660 1.00 92.12 143 THR A C 1
ATOM 1111 O O . THR A 1 143 ? -6.884 0.521 -3.473 1.00 92.12 143 THR A O 1
ATOM 1114 N N . ASN A 1 144 ? -6.913 -0.497 -5.499 1.00 91.31 144 ASN A N 1
ATOM 1115 C CA . ASN A 1 144 ? -7.602 -1.721 -5.127 1.00 91.31 144 ASN A CA 1
ATOM 1116 C C . ASN A 1 144 ? -6.639 -2.902 -5.303 1.00 91.31 144 ASN A C 1
ATOM 1118 O O . ASN A 1 144 ? -5.883 -2.957 -6.274 1.00 91.31 144 ASN A O 1
ATOM 1122 N N . ALA A 1 145 ? -6.691 -3.852 -4.380 1.00 92.75 145 ALA A N 1
ATOM 1123 C CA . ALA A 1 145 ? -5.982 -5.123 -4.433 1.00 92.75 145 ALA A CA 1
ATOM 1124 C C . ALA A 1 145 ? -6.971 -6.273 -4.179 1.00 92.75 145 ALA A C 1
ATOM 1126 O O . ALA A 1 145 ? -8.019 -6.046 -3.563 1.00 92.75 145 ALA A O 1
ATOM 1127 N N . PRO A 1 146 ? -6.677 -7.506 -4.628 1.00 92.88 146 PRO A N 1
ATOM 1128 C CA . PRO A 1 146 ? -7.435 -8.684 -4.221 1.00 92.88 146 PRO A CA 1
ATOM 1129 C C . PRO A 1 146 ? -7.567 -8.770 -2.693 1.00 92.88 146 PRO A C 1
ATOM 1131 O O . PRO A 1 146 ? -6.673 -8.342 -1.964 1.00 92.88 146 PRO A O 1
ATOM 1134 N N . LEU A 1 147 ? -8.686 -9.310 -2.203 1.00 90.81 147 LEU A N 1
ATOM 1135 C CA . LEU A 1 147 ? -8.875 -9.530 -0.764 1.00 90.81 147 LEU A CA 1
ATOM 1136 C C . LEU A 1 147 ? -7.825 -10.501 -0.204 1.00 90.81 147 LEU A C 1
ATOM 1138 O O . LEU A 1 147 ? -7.220 -10.227 0.830 1.00 90.81 147 LEU A O 1
ATOM 1142 N N . ASP A 1 148 ? -7.597 -11.600 -0.925 1.00 89.88 148 ASP A N 1
ATOM 1143 C CA . ASP A 1 148 ? -6.617 -12.623 -0.578 1.00 89.88 148 ASP A CA 1
ATOM 1144 C C . ASP A 1 148 ? -5.240 -12.206 -1.100 1.00 89.88 148 ASP A C 1
ATOM 1146 O O . ASP A 1 148 ? -4.870 -12.476 -2.247 1.00 89.88 148 ASP A O 1
ATOM 1150 N N . LEU A 1 149 ? -4.494 -11.496 -0.255 1.00 95.12 149 LEU A N 1
ATOM 1151 C CA . LEU A 1 149 ? -3.115 -11.111 -0.537 1.00 95.12 149 LEU A CA 1
ATOM 1152 C C . LEU A 1 149 ? -2.231 -12.359 -0.631 1.00 95.12 149 LEU A C 1
ATOM 1154 O O . LEU A 1 149 ? -2.447 -13.352 0.068 1.00 95.12 149 LEU A O 1
ATOM 1158 N N . ALA A 1 150 ? -1.225 -12.330 -1.501 1.00 97.31 150 ALA A N 1
ATOM 1159 C CA . ALA A 1 150 ? -0.393 -13.502 -1.725 1.00 97.31 150 ALA A CA 1
ATOM 1160 C C . ALA A 1 150 ? 0.509 -13.751 -0.508 1.00 97.31 150 ALA A C 1
ATOM 1162 O O . ALA A 1 150 ? 1.271 -12.874 -0.111 1.00 97.31 150 ALA A O 1
ATOM 1163 N N . ALA A 1 151 ? 0.449 -14.948 0.074 1.00 98.00 151 ALA A N 1
ATOM 1164 C CA . ALA A 1 151 ? 1.292 -15.302 1.212 1.00 98.00 151 ALA A CA 1
ATOM 1165 C C . ALA A 1 151 ? 2.782 -15.354 0.825 1.00 98.00 151 ALA A C 1
ATOM 1167 O O . ALA A 1 151 ? 3.163 -15.922 -0.204 1.00 98.00 151 ALA A O 1
ATOM 1168 N N . GLY A 1 152 ? 3.632 -14.806 1.690 1.00 98.00 152 GLY A N 1
ATOM 1169 C CA . GLY A 1 152 ? 5.076 -14.713 1.520 1.00 98.00 152 GLY A CA 1
ATOM 1170 C C . GLY A 1 152 ? 5.500 -13.745 0.416 1.00 98.00 152 GLY A C 1
ATOM 1171 O O . GLY A 1 152 ? 4.822 -12.765 0.107 1.00 98.00 152 GLY A O 1
ATOM 1172 N N . ASN A 1 153 ? 6.653 -14.046 -0.186 1.00 97.25 153 ASN A N 1
ATOM 1173 C CA . ASN A 1 153 ? 7.263 -13.283 -1.276 1.00 97.25 153 ASN A CA 1
ATOM 1174 C C . ASN A 1 153 ? 7.386 -14.144 -2.551 1.00 97.25 153 ASN A C 1
ATOM 1176 O O . ASN A 1 153 ? 8.504 -14.504 -2.944 1.00 97.25 153 ASN A O 1
ATOM 1180 N N . PRO A 1 154 ? 6.259 -14.538 -3.180 1.00 97.50 154 PRO A N 1
ATOM 1181 C CA . PRO A 1 154 ? 6.262 -15.418 -4.352 1.00 97.50 154 PRO A CA 1
ATOM 1182 C C . PRO A 1 154 ? 6.902 -14.767 -5.586 1.00 97.50 154 PRO A C 1
ATOM 1184 O O . PRO A 1 154 ? 7.344 -15.463 -6.493 1.00 97.50 154 PRO A O 1
ATOM 1187 N N . ASP A 1 155 ? 6.981 -13.437 -5.604 1.00 95.31 155 ASP A N 1
ATOM 1188 C CA . ASP A 1 155 ? 7.624 -12.652 -6.657 1.00 95.31 155 ASP A CA 1
ATOM 1189 C C . ASP A 1 155 ? 9.143 -12.534 -6.505 1.00 95.31 155 ASP A C 1
ATOM 1191 O O . ASP A 1 155 ? 9.809 -11.975 -7.378 1.00 95.31 155 ASP A O 1
ATOM 1195 N N . HIS A 1 156 ? 9.692 -13.031 -5.393 1.00 95.38 156 HIS A N 1
ATOM 1196 C CA . HIS A 1 156 ? 11.106 -12.911 -5.047 1.00 95.38 156 HIS A CA 1
ATOM 1197 C C . HIS A 1 156 ? 11.604 -11.452 -5.050 1.00 95.38 156 HIS A C 1
ATOM 1199 O O . HIS A 1 156 ? 12.733 -11.168 -5.462 1.00 95.38 156 HIS A O 1
ATOM 1205 N N . LEU A 1 157 ? 10.771 -10.517 -4.571 1.00 93.62 157 LEU A N 1
ATOM 1206 C CA . LEU A 1 157 ? 11.137 -9.109 -4.438 1.00 93.62 157 LEU A CA 1
ATOM 1207 C C . LEU A 1 157 ? 12.346 -8.957 -3.494 1.00 93.62 157 LEU A C 1
ATOM 1209 O O . LEU A 1 157 ? 12.336 -9.497 -2.382 1.00 93.62 157 LEU A O 1
ATOM 1213 N N . PRO A 1 158 ? 13.408 -8.244 -3.904 1.00 93.00 158 PRO A N 1
ATOM 1214 C CA . PRO A 1 158 ? 14.677 -8.265 -3.184 1.00 93.00 158 PRO A CA 1
ATOM 1215 C C . PRO A 1 158 ? 14.692 -7.274 -2.009 1.00 93.00 158 PRO A C 1
ATOM 1217 O O . PRO A 1 158 ? 15.070 -6.116 -2.176 1.00 93.00 158 PRO A O 1
ATOM 1220 N N . LEU A 1 159 ? 14.347 -7.740 -0.801 1.00 89.31 159 LEU A N 1
ATOM 1221 C CA . LEU A 1 159 ? 14.385 -6.928 0.433 1.00 89.31 159 LEU A CA 1
ATOM 1222 C C . LEU A 1 159 ? 15.751 -6.283 0.702 1.00 89.31 159 LEU A C 1
ATOM 1224 O O . LEU A 1 159 ? 15.839 -5.163 1.196 1.00 89.31 159 LEU A O 1
ATOM 1228 N N . ASP A 1 160 ? 16.826 -6.997 0.370 1.00 80.19 160 ASP A N 1
ATOM 1229 C CA . ASP A 1 160 ? 18.204 -6.573 0.617 1.00 80.19 160 ASP A CA 1
ATOM 1230 C C . ASP A 1 160 ? 18.840 -5.893 -0.593 1.00 80.19 160 ASP A C 1
ATOM 1232 O O . ASP A 1 160 ? 20.068 -5.868 -0.706 1.00 80.19 160 ASP A O 1
ATOM 1236 N N . ALA A 1 161 ? 18.042 -5.343 -1.513 1.00 62.22 161 ALA A N 1
ATOM 1237 C CA . ALA A 1 161 ? 18.544 -4.613 -2.670 1.00 62.22 161 ALA A CA 1
ATOM 1238 C C . ALA A 1 161 ? 19.276 -3.320 -2.258 1.00 62.22 161 ALA A C 1
ATOM 1240 O O . ALA A 1 161 ? 18.857 -2.208 -2.558 1.00 62.22 161 ALA A O 1
ATOM 1241 N N . ARG A 1 162 ? 20.484 -3.453 -1.700 1.00 55.62 162 ARG A N 1
ATOM 1242 C CA . ARG A 1 162 ? 21.516 -2.410 -1.619 1.00 55.62 162 ARG A CA 1
ATOM 1243 C C . ARG A 1 162 ? 22.188 -2.174 -2.986 1.00 55.62 162 ARG A C 1
ATOM 1245 O O . ARG A 1 162 ? 23.290 -1.635 -3.028 1.00 55.62 162 ARG A O 1
ATOM 1252 N N . ARG A 1 163 ? 21.482 -2.519 -4.080 1.00 48.66 163 ARG A N 1
ATOM 1253 C CA . ARG A 1 163 ? 21.848 -2.653 -5.512 1.00 48.66 163 ARG A CA 1
ATOM 1254 C C . ARG A 1 163 ? 22.196 -4.082 -5.973 1.00 48.66 163 ARG A C 1
ATOM 1256 O O . ARG A 1 163 ? 23.286 -4.569 -5.700 1.00 48.66 163 ARG A O 1
ATOM 1263 N N . PRO A 1 164 ? 21.368 -4.698 -6.825 1.00 43.62 164 PRO A N 1
ATOM 1264 C CA . PRO A 1 164 ? 21.793 -5.565 -7.917 1.00 43.62 164 PRO A CA 1
ATOM 1265 C C . PRO A 1 164 ? 22.401 -4.726 -9.053 1.00 43.62 164 PRO A C 1
ATOM 1267 O O . PRO A 1 164 ? 21.911 -3.641 -9.372 1.00 43.62 164 PRO A O 1
ATOM 1270 N N . ALA A 1 165 ? 23.414 -5.269 -9.731 1.00 48.59 165 ALA A N 1
ATOM 1271 C CA . ALA A 1 165 ? 24.070 -4.675 -10.905 1.00 48.59 165 ALA A CA 1
ATOM 1272 C C . ALA A 1 165 ? 23.143 -4.458 -12.128 1.00 48.59 165 ALA A C 1
ATOM 1274 O O . ALA A 1 165 ? 23.584 -3.928 -13.143 1.00 48.59 165 ALA A O 1
ATOM 1275 N N . ALA A 1 166 ? 21.868 -4.849 -12.030 1.00 45.91 166 ALA A N 1
ATOM 1276 C CA . ALA A 1 166 ? 20.871 -4.785 -13.094 1.00 45.91 166 ALA A CA 1
ATOM 1277 C C . ALA A 1 166 ? 19.573 -4.054 -12.691 1.00 45.91 166 ALA A C 1
ATOM 1279 O O . ALA A 1 166 ? 18.584 -4.150 -13.415 1.00 45.91 166 ALA A O 1
ATOM 1280 N N . ILE A 1 167 ? 19.538 -3.325 -11.563 1.00 51.38 167 ILE A N 1
ATOM 1281 C CA . ILE A 1 167 ? 18.399 -2.430 -11.296 1.00 51.38 167 ILE A CA 1
ATOM 1282 C C . ILE A 1 167 ? 18.476 -1.263 -12.272 1.00 51.38 167 ILE A C 1
ATOM 1284 O O . ILE A 1 167 ? 19.416 -0.464 -12.235 1.00 51.38 167 ILE A O 1
ATOM 1288 N N . ARG A 1 168 ? 17.467 -1.161 -13.140 1.00 53.72 168 ARG A N 1
ATOM 1289 C CA . ARG A 1 168 ? 17.213 0.053 -13.908 1.00 53.72 168 ARG A CA 1
ATOM 1290 C C . ARG A 1 168 ? 16.983 1.162 -12.879 1.00 53.72 168 ARG A C 1
ATOM 1292 O O . ARG A 1 168 ? 16.040 1.089 -12.099 1.00 53.72 168 ARG A O 1
ATOM 1299 N N . ARG A 1 169 ? 17.894 2.138 -12.803 1.00 52.94 169 ARG A N 1
ATOM 1300 C CA . ARG A 1 169 ? 17.683 3.299 -11.935 1.00 52.94 169 ARG A CA 1
ATOM 1301 C C . ARG A 1 169 ? 16.394 3.978 -12.380 1.00 52.94 169 ARG A C 1
ATOM 1303 O O . ARG A 1 169 ? 16.257 4.311 -13.551 1.00 52.94 169 ARG A O 1
ATOM 1310 N N . CYS A 1 170 ? 15.512 4.238 -11.428 1.00 63.75 170 CYS A N 1
ATOM 1311 C CA . CYS A 1 170 ? 14.294 5.028 -11.610 1.00 63.75 170 CYS A CA 1
ATOM 1312 C C . CYS A 1 170 ? 14.589 6.534 -11.716 1.00 63.75 170 CYS A C 1
ATOM 1314 O O . CYS A 1 170 ? 13.701 7.363 -11.548 1.00 63.75 170 CYS A O 1
ATOM 1316 N N . GLU A 1 171 ? 15.852 6.898 -11.966 1.00 51.91 171 GLU A N 1
ATOM 1317 C CA . GLU A 1 171 ? 16.284 8.275 -12.168 1.00 51.91 171 GLU A CA 1
ATOM 1318 C C . GLU A 1 171 ? 15.585 8.823 -13.417 1.00 51.91 171 GLU A C 1
ATOM 1320 O O . GLU A 1 171 ? 15.873 8.406 -14.537 1.00 51.91 171 GLU A O 1
ATOM 1325 N N . GLY A 1 172 ? 14.649 9.750 -13.217 1.00 46.81 172 GLY A N 1
ATOM 1326 C CA . GLY A 1 172 ? 13.975 10.460 -14.305 1.00 46.81 172 GLY A CA 1
ATOM 1327 C C . GLY A 1 172 ? 12.576 9.961 -14.661 1.00 46.81 172 GLY A C 1
ATOM 1328 O O . GLY A 1 172 ? 11.930 10.596 -15.492 1.00 46.81 172 GLY A O 1
ATOM 1329 N N . VAL A 1 173 ? 12.054 8.915 -14.009 1.00 46.16 173 VAL A N 1
ATOM 1330 C CA . VAL A 1 173 ? 10.594 8.781 -13.914 1.00 46.16 173 VAL A CA 1
ATOM 1331 C C . VAL A 1 173 ? 10.183 9.864 -12.932 1.00 46.16 173 VAL A C 1
ATOM 1333 O O . VAL A 1 173 ? 10.380 9.692 -11.735 1.00 46.16 173 VAL A O 1
ATOM 1336 N N . THR A 1 174 ? 9.735 11.028 -13.422 1.00 41.28 174 THR A N 1
ATOM 1337 C CA . THR A 1 174 ? 9.011 11.974 -12.567 1.00 41.28 174 THR A CA 1
ATOM 1338 C C . THR A 1 174 ? 7.810 11.199 -12.088 1.00 41.28 174 THR A C 1
ATOM 1340 O O . THR A 1 174 ? 6.916 10.926 -12.895 1.00 41.28 174 THR A O 1
ATOM 1343 N N . PRO A 1 175 ? 7.800 10.759 -10.832 1.00 45.88 175 PRO A N 1
ATOM 1344 C CA . PRO A 1 175 ? 6.657 10.030 -10.397 1.00 45.88 175 PRO A CA 1
ATOM 1345 C C . PRO A 1 175 ? 5.508 11.008 -10.332 1.00 45.88 175 PRO A C 1
ATOM 1347 O O . PRO A 1 175 ? 5.712 12.190 -10.036 1.00 45.88 175 PRO A O 1
ATOM 1350 N N . MET A 1 176 ? 4.314 10.522 -10.650 1.00 48.00 176 MET A N 1
ATOM 1351 C CA . MET A 1 176 ? 3.102 11.262 -10.373 1.00 48.00 176 MET A CA 1
ATOM 1352 C C . MET A 1 176 ? 3.146 11.545 -8.876 1.00 48.00 176 MET A C 1
ATOM 1354 O O . MET A 1 176 ? 2.994 10.639 -8.058 1.00 48.00 176 MET A O 1
ATOM 1358 N N . ILE A 1 177 ? 3.533 12.772 -8.520 1.00 47.12 177 ILE A N 1
ATOM 1359 C CA . ILE A 1 177 ? 3.629 13.145 -7.125 1.00 47.12 177 ILE A CA 1
ATOM 1360 C C . ILE A 1 177 ? 2.216 12.906 -6.619 1.00 47.12 177 ILE A C 1
ATOM 1362 O O . ILE A 1 177 ? 1.257 13.426 -7.200 1.00 47.12 177 ILE A O 1
ATOM 1366 N N . LEU A 1 178 ? 2.084 12.137 -5.541 1.00 52.91 178 LEU A N 1
ATOM 1367 C CA . LEU A 1 178 ? 0.895 12.167 -4.698 1.00 52.91 178 LEU A CA 1
ATOM 1368 C C . LEU A 1 178 ? 0.833 13.547 -4.024 1.00 52.91 178 LEU A C 1
ATOM 1370 O O . LEU A 1 178 ? 0.793 13.691 -2.817 1.00 52.91 178 LEU A O 1
ATOM 1374 N N . THR A 1 179 ? 0.956 14.614 -4.801 1.00 47.31 179 THR A N 1
ATOM 1375 C CA . THR A 1 179 ? 0.513 15.933 -4.435 1.00 47.31 179 THR A CA 1
ATOM 1376 C C . THR A 1 179 ? -0.969 15.882 -4.677 1.00 47.31 179 THR A C 1
ATOM 1378 O O . THR A 1 179 ? -1.390 15.632 -5.809 1.00 47.31 179 THR A O 1
ATOM 1381 N N . SER A 1 180 ? -1.749 16.134 -3.628 1.00 42.66 180 SER A N 1
ATOM 1382 C CA . SER A 1 180 ? -3.149 16.506 -3.777 1.00 42.66 180 SER A CA 1
ATOM 1383 C C . SER A 1 180 ? -3.322 17.374 -5.037 1.00 42.66 180 SER A C 1
ATOM 1385 O O . SER A 1 180 ? -2.520 18.296 -5.247 1.00 42.66 180 SER A O 1
ATOM 1387 N N . PRO A 1 181 ? -4.328 17.121 -5.894 1.00 44.44 181 PRO A N 1
ATOM 1388 C CA . PRO A 1 181 ? -4.576 17.947 -7.075 1.00 44.44 181 PRO A CA 1
ATOM 1389 C C . PRO A 1 181 ? -4.723 19.444 -6.733 1.00 44.44 181 PRO A C 1
ATOM 1391 O O . PRO A 1 181 ? -4.462 20.299 -7.576 1.00 44.44 181 PRO A O 1
ATOM 1394 N N . GLN A 1 182 ? -5.031 19.783 -5.474 1.00 40.78 182 GLN A N 1
ATOM 1395 C CA . GLN A 1 182 ? -5.073 21.161 -4.973 1.00 40.78 182 GLN A CA 1
ATOM 1396 C C . GLN A 1 182 ? -3.680 21.802 -4.787 1.00 40.78 182 GLN A C 1
ATOM 1398 O O . GLN A 1 182 ? -3.531 23.022 -4.891 1.00 40.78 182 GLN A O 1
ATOM 1403 N N . SER A 1 183 ? -2.634 21.007 -4.553 1.00 38.69 183 SER A N 1
ATOM 1404 C CA . SER A 1 183 ? -1.254 21.489 -4.398 1.00 38.69 183 SER A CA 1
ATOM 1405 C C . SER A 1 183 ? -0.639 21.938 -5.727 1.00 38.69 183 SER A C 1
ATOM 1407 O O . SER A 1 183 ? 0.160 22.877 -5.745 1.00 38.69 183 SER A O 1
ATOM 1409 N N . ALA A 1 184 ? -1.058 21.342 -6.849 1.00 38.06 184 ALA A N 1
ATOM 1410 C CA . ALA A 1 184 ? -0.650 21.779 -8.185 1.00 38.06 184 ALA A CA 1
ATOM 1411 C C . ALA A 1 184 ? -1.164 23.198 -8.504 1.00 38.06 184 ALA A C 1
ATOM 1413 O O . ALA A 1 184 ? -0.434 24.022 -9.062 1.00 38.06 184 ALA A O 1
ATOM 1414 N N . ASP A 1 185 ? -2.380 23.526 -8.059 1.00 34.69 185 ASP A N 1
ATOM 1415 C CA . ASP A 1 185 ? -3.029 24.812 -8.337 1.00 34.69 185 ASP A CA 1
ATOM 1416 C C . ASP A 1 185 ? -2.441 25.974 -7.505 1.00 34.69 185 ASP A C 1
ATOM 1418 O O . ASP A 1 185 ? -2.453 27.143 -7.909 1.00 34.69 185 ASP A O 1
ATOM 1422 N N . ARG A 1 186 ? -1.830 25.660 -6.354 1.00 34.47 186 ARG A N 1
ATOM 1423 C CA . ARG A 1 186 ? -1.167 26.647 -5.485 1.00 34.47 186 ARG A CA 1
ATOM 1424 C C . ARG A 1 186 ? 0.204 27.084 -6.010 1.00 34.47 186 ARG A C 1
ATOM 1426 O O . ARG A 1 186 ? 0.602 28.230 -5.790 1.00 34.47 186 ARG A O 1
ATOM 1433 N N . ILE A 1 187 ? 0.909 26.218 -6.742 1.00 36.28 187 ILE A N 1
ATOM 1434 C CA . ILE A 1 187 ? 2.224 26.537 -7.329 1.00 36.28 187 ILE A CA 1
ATOM 1435 C C . ILE A 1 187 ? 2.083 27.527 -8.496 1.00 36.28 187 ILE A C 1
ATOM 1437 O O . ILE A 1 187 ? 2.941 28.393 -8.675 1.00 36.28 187 ILE A O 1
ATOM 1441 N N . VAL A 1 188 ? 0.976 27.478 -9.244 1.00 40.03 188 VAL A N 1
ATOM 1442 C CA . VAL A 1 188 ? 0.743 28.392 -10.376 1.00 40.03 188 VAL A CA 1
ATOM 1443 C C . VAL A 1 188 ? 0.390 29.811 -9.908 1.00 40.03 188 VAL A C 1
ATOM 1445 O O . VAL A 1 188 ? 0.828 30.784 -10.523 1.00 40.03 188 VAL A O 1
ATOM 1448 N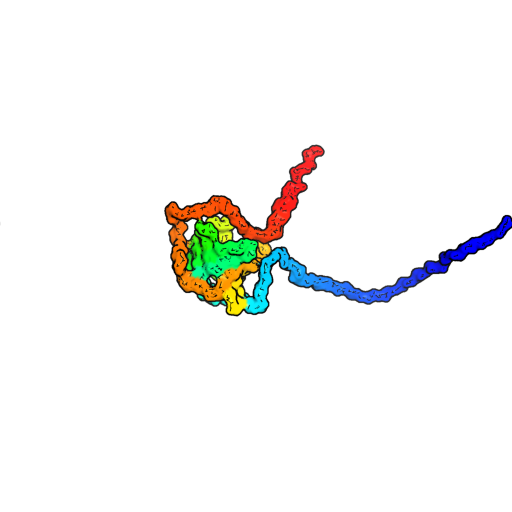 N . ARG A 1 189 ? -0.314 29.978 -8.778 1.00 38.56 189 ARG A N 1
ATOM 1449 C CA . ARG A 1 189 ? -0.727 31.316 -8.300 1.00 38.56 189 ARG A CA 1
ATOM 1450 C C . ARG A 1 189 ? 0.384 32.130 -7.629 1.00 38.56 189 ARG A C 1
ATOM 1452 O O . ARG A 1 189 ? 0.289 33.352 -7.600 1.00 38.56 189 ARG A O 1
ATOM 1459 N N . ASN A 1 190 ? 1.463 31.500 -7.161 1.00 35.50 190 ASN A N 1
ATOM 1460 C CA . ASN A 1 190 ? 2.548 32.203 -6.459 1.00 35.50 190 ASN A CA 1
ATOM 1461 C C . ASN A 1 190 ? 3.650 32.787 -7.368 1.00 35.50 190 ASN A C 1
ATOM 1463 O O . ASN A 1 190 ? 4.602 33.376 -6.860 1.00 35.50 190 ASN A O 1
ATOM 1467 N N . ARG A 1 191 ? 3.540 32.674 -8.702 1.00 42.56 191 ARG A N 1
ATOM 1468 C CA . ARG A 1 191 ? 4.500 33.287 -9.649 1.00 42.56 191 ARG A CA 1
ATOM 1469 C C . ARG A 1 191 ? 4.104 34.663 -10.192 1.00 42.56 191 ARG A C 1
ATOM 1471 O O . ARG A 1 191 ? 4.870 35.219 -10.972 1.00 42.56 191 ARG A O 1
ATOM 1478 N N . SER A 1 192 ? 2.966 35.238 -9.793 1.00 44.16 192 SER A N 1
ATOM 1479 C CA . SER A 1 192 ? 2.432 36.441 -10.458 1.00 44.16 192 SER A CA 1
ATOM 1480 C C . SER A 1 192 ? 2.432 37.742 -9.642 1.00 44.16 192 SER A C 1
ATOM 1482 O O . SER A 1 192 ? 1.751 38.688 -10.029 1.00 44.16 192 SER A O 1
ATOM 1484 N N . THR A 1 193 ? 3.208 37.852 -8.559 1.00 46.28 193 THR A N 1
ATOM 1485 C CA . THR A 1 193 ? 3.348 39.120 -7.809 1.00 46.28 193 THR A CA 1
ATOM 1486 C C . THR A 1 193 ? 4.803 39.434 -7.466 1.00 46.28 193 THR A C 1
ATOM 1488 O O . THR A 1 193 ? 5.186 39.452 -6.301 1.00 46.28 193 THR A O 1
ATOM 1491 N N . ALA A 1 194 ? 5.633 39.669 -8.482 1.00 47.56 194 ALA A N 1
ATOM 1492 C CA . ALA A 1 194 ? 6.921 40.346 -8.313 1.00 47.56 194 ALA A CA 1
ATOM 1493 C C . ALA A 1 194 ? 7.398 40.949 -9.646 1.00 47.56 194 ALA A C 1
ATOM 1495 O O . ALA A 1 194 ? 8.337 40.459 -10.262 1.00 47.56 194 ALA A O 1
ATOM 1496 N N . SER A 1 195 ? 6.739 42.009 -10.115 1.00 41.62 195 SER A N 1
ATOM 1497 C CA . SER A 1 195 ? 7.381 42.996 -10.990 1.00 41.62 195 SER A CA 1
ATOM 1498 C C . SER A 1 195 ? 6.591 44.297 -10.944 1.00 41.62 195 SER A C 1
ATOM 1500 O O . SER A 1 195 ? 5.393 44.300 -11.218 1.00 41.62 195 SER A O 1
ATOM 1502 N N . GLY A 1 196 ? 7.248 45.384 -10.551 1.00 34.34 196 GLY A N 1
ATOM 1503 C CA . GLY A 1 196 ? 6.635 46.709 -10.513 1.00 34.34 196 GLY A CA 1
ATOM 1504 C C . GLY A 1 196 ? 7.215 47.635 -9.452 1.00 34.34 196 GLY A C 1
ATOM 1505 O O . GLY A 1 196 ? 6.459 48.238 -8.702 1.00 34.34 196 GLY A O 1
ATOM 1506 N N . ALA A 1 197 ? 8.543 47.730 -9.373 1.00 38.62 197 ALA A N 1
ATOM 1507 C CA . ALA A 1 197 ? 9.217 48.870 -8.766 1.00 38.62 197 ALA A CA 1
ATOM 1508 C C . ALA A 1 197 ? 9.951 49.615 -9.882 1.00 38.62 197 ALA A C 1
ATOM 1510 O O . ALA A 1 197 ? 10.906 49.082 -10.450 1.00 38.62 197 ALA A O 1
ATOM 1511 N N . SER A 1 198 ? 9.469 50.809 -10.217 1.00 48.94 198 SER A N 1
ATOM 1512 C CA . SER A 1 198 ? 10.209 51.940 -10.793 1.00 48.94 198 SER A CA 1
ATOM 1513 C C . SER A 1 198 ? 9.340 53.182 -10.661 1.00 48.94 198 SER A C 1
ATOM 1515 O O . SER A 1 198 ? 8.160 53.094 -11.065 1.00 48.94 198 SER A O 1
#

Radius of gyration: 28.88 Å; chains: 1; bounding box: 85×88×48 Å

pLDDT: mean 75.82, std 23.51, range [34.34, 98.69]

Sequence (198 aa):
MNGQMRSIGRGICLSAALLCWTWFGQAVAADEIQAPWEPLPADAKLVTDPAALTALLADHTVHGVYLQDGSKWREYSAADGRTVWEVDGCLHPGTWRVSGSTVCYVYPSWDDGRPQCFLVYQSARLTHFVWLDPATGDGWLITNAPLDLAAGNPDHLPLDARRPAAIRRCEGVTPMILTSPQSADRIVRNRSTASGAS

Secondary structure (DSSP, 8-state):
-----------------------------S----S-S-PPPTT-EE---HHHHHHHHTTEEEEEEETTT--EEEEEE-TTSEEEEEETTEEEEEEEEEETTEEEEE-TTSGGG--EEEEEEE-SSEEEEEEEPTTT--EEEEEEEESSPEES-TT---TT-S--TT----TT--------HHHHHHHHHTTSS-----

Foldseek 3Di:
DDDDDDDDDDDDDDDDDDDDDDPPPPPPPPPDDDDDFDDDPPQWDWDQDQVVVLVQQAQFKWWKAWRVPRWTKIKHQHNVQWMWIDTPLAIFTWGWGDDGQWIWTFGCLPPVRDIWIWTWIDGPFWIWTWTADPVPRDTHTTIITTSDTHGHCPVPRPNPPPDDPPRPHPPPPPDPPPPDPVNVVVVVVVPPPDDDDD